Protein AF-A0A955XPX5-F1 (afdb_monomer_lite)

pLDDT: mean 85.81, std 13.84, range [41.25, 98.12]

Sequence (248 aa):
MSLLRRLAAAARPPVFPLVGDGGRERARRLRIDRRLRLVASPRHATVLLVVGDLPPDLVQPAQRVGDQVPAPRDVVVWSDAAHAPFPDAIPVAAGADPAPAVVDLHRGLMTGERASAPVIGPAENPVDWQGVGPHGQGGEGMMGGKPYGRPMASMGEEGRDGLMLDRYPVTLGPFLPWMPPGLSLDLELQGDVIQSLAVRVPALRCPEPVPSPGPPRARRHLGVVADLLVVLGLDCLAERVLRLAEDL

Foldseek 3Di:
DDPVLVVQLCDQFEEEEQEDPVFLLVVLVVLLDPSHHYDQALQRGQEYEYGEDHDPVCLVVSLVSLLNRDPQHAYAYQYPDPDDSAPPHHYDDVPDDCSVVSSVVSSCRSVVVDGHRDRPDDPDQPADDPDADPVRQDDPPGDPAADSNHGFFDFDDQAPVRDRAGWDWDKDDCRRSLDQHGWIKIFIDGPPDTRDIDTPTHHNDDDDQPPDDDLVNQLVVLQNVLSVCVVVVNSVVSSVSNVVSVVD

Secondary structure (DSSP, 8-state):
--HHHHHHHHSPPEEEEEE-BT-HHHHHHHTT-TT-EE-SSGGG-SEEEEESBPPHHHHHHHHHHHHHSPSS-EEEEES--S--SSTTPEEE-TTS--HHHHHHHHHHHHHTSSPPPPP-S-SS-SS------TTS---TT--SS-GGGPPPPPBPPS-TTS---BEEEEEE-SS-TTSPTT-EEEEEEETTEEEEEEEEE--S-PPPP--SSSHHHHHHHHHHHHHHHHHTT-HHHHHHHHHHHHH-

Radius of gyration: 21.29 Å; chains: 1; bounding box: 44×62×54 Å

Structure (mmCIF, N/CA/C/O backbone):
data_AF-A0A955XPX5-F1
#
_entry.id   AF-A0A955XPX5-F1
#
loop_
_atom_site.group_PDB
_atom_site.id
_atom_site.type_symbol
_atom_site.label_atom_id
_atom_site.label_alt_id
_atom_site.label_comp_id
_atom_site.label_asym_id
_atom_site.label_entity_id
_atom_site.label_seq_id
_atom_site.pdbx_PDB_ins_code
_atom_site.Cartn_x
_atom_site.Cartn_y
_atom_site.Cartn_z
_atom_site.occupancy
_atom_site.B_iso_or_equiv
_atom_site.auth_seq_id
_atom_site.auth_comp_id
_atom_site.auth_asym_id
_atom_site.auth_atom_id
_atom_site.pdbx_PDB_model_num
ATOM 1 N N . MET A 1 1 ? -25.513 12.673 15.463 1.00 71.56 1 MET A N 1
ATOM 2 C CA . MET A 1 1 ? -24.888 11.952 14.324 1.00 71.56 1 MET A CA 1
ATOM 3 C C . MET A 1 1 ? -25.954 11.451 13.358 1.00 71.56 1 MET A C 1
ATOM 5 O O . MET A 1 1 ? -26.965 10.935 13.821 1.00 71.56 1 MET A O 1
ATOM 9 N N . SER A 1 2 ? -25.737 11.561 12.041 1.00 90.25 2 SER A N 1
ATOM 10 C CA . SER A 1 2 ? -26.653 10.985 11.040 1.00 90.25 2 SER A CA 1
ATOM 11 C C . SER A 1 2 ? -26.599 9.449 11.037 1.00 90.25 2 SER A C 1
ATOM 13 O O . SER A 1 2 ? -25.618 8.845 11.478 1.00 90.25 2 SER A O 1
ATOM 15 N N . LEU A 1 3 ? -27.657 8.796 10.544 1.00 91.44 3 LEU A N 1
ATOM 16 C CA . LEU A 1 3 ? -27.695 7.337 10.370 1.00 91.44 3 LEU A CA 1
ATOM 17 C C . LEU A 1 3 ? -26.582 6.848 9.425 1.00 91.44 3 LEU A C 1
ATOM 19 O O . LEU A 1 3 ? -25.917 5.866 9.734 1.00 91.44 3 LEU A O 1
ATOM 23 N N . LEU A 1 4 ? -26.309 7.593 8.349 1.00 90.38 4 LEU A N 1
ATOM 24 C CA . LEU A 1 4 ? -25.227 7.291 7.407 1.00 90.38 4 LEU A CA 1
ATOM 25 C C . LEU A 1 4 ? -23.848 7.283 8.076 1.00 90.38 4 LEU A C 1
ATOM 27 O O . LEU A 1 4 ? -23.090 6.342 7.869 1.00 90.38 4 LEU A O 1
ATOM 31 N N . ARG A 1 5 ? -23.534 8.268 8.932 1.00 89.50 5 ARG A N 1
ATOM 32 C CA . ARG A 1 5 ? -22.254 8.273 9.665 1.00 89.50 5 ARG A CA 1
ATOM 33 C C . ARG A 1 5 ? -22.134 7.099 10.634 1.00 89.50 5 ARG A C 1
ATOM 35 O O . ARG A 1 5 ? -21.053 6.545 10.772 1.00 89.50 5 ARG A O 1
ATOM 42 N N . ARG A 1 6 ? -23.233 6.692 11.282 1.00 90.56 6 ARG A N 1
ATOM 43 C CA . ARG A 1 6 ? -23.239 5.513 12.168 1.00 90.56 6 ARG A CA 1
ATOM 44 C C . ARG A 1 6 ? -22.986 4.217 11.399 1.00 90.56 6 ARG A C 1
ATOM 46 O O . ARG A 1 6 ? -22.200 3.399 11.856 1.00 90.56 6 ARG A O 1
ATOM 53 N N . LEU A 1 7 ? -23.615 4.051 10.234 1.00 93.50 7 LEU A N 1
ATOM 54 C CA . LEU A 1 7 ? -23.381 2.891 9.369 1.00 93.50 7 LEU A CA 1
ATOM 55 C C . LEU A 1 7 ? -21.951 2.874 8.818 1.00 93.50 7 LEU A C 1
ATOM 57 O O . LEU A 1 7 ? -21.311 1.829 8.853 1.00 93.50 7 LEU A O 1
ATOM 61 N N . ALA A 1 8 ? -21.433 4.025 8.376 1.00 92.38 8 ALA A N 1
ATOM 62 C CA . ALA A 1 8 ? -20.051 4.147 7.918 1.00 92.38 8 ALA A CA 1
ATOM 63 C C . ALA A 1 8 ? -19.056 3.788 9.032 1.00 92.38 8 ALA A C 1
ATOM 65 O O . ALA A 1 8 ? -18.172 2.974 8.814 1.00 92.38 8 ALA A O 1
ATOM 66 N N . ALA A 1 9 ? -19.258 4.304 10.249 1.00 94.38 9 ALA A N 1
ATOM 67 C CA . ALA A 1 9 ? -18.404 4.025 11.405 1.00 94.38 9 ALA A CA 1
ATOM 68 C C . ALA A 1 9 ? -18.446 2.561 11.892 1.00 94.38 9 ALA A C 1
ATOM 70 O O . ALA A 1 9 ? -17.549 2.128 12.614 1.00 94.38 9 ALA A O 1
ATOM 71 N N . ALA A 1 10 ? -19.492 1.812 11.534 1.00 94.31 10 ALA A N 1
ATOM 72 C CA . ALA A 1 10 ? -19.638 0.390 11.843 1.00 94.31 10 ALA A CA 1
ATOM 73 C C . ALA A 1 10 ? -19.164 -0.531 10.702 1.00 94.31 10 ALA A C 1
ATOM 75 O O . ALA A 1 10 ? -19.119 -1.750 10.879 1.00 94.31 10 ALA A O 1
ATOM 76 N N . ALA A 1 11 ? -18.839 0.022 9.529 1.00 94.62 11 ALA A N 1
ATOM 77 C CA . ALA A 1 11 ? -18.355 -0.752 8.396 1.00 94.62 11 ALA A CA 1
ATOM 78 C C . ALA A 1 11 ? -16.929 -1.269 8.642 1.00 94.62 11 ALA A C 1
ATOM 80 O O . ALA A 1 11 ? -16.171 -0.736 9.451 1.00 94.62 11 ALA A O 1
ATOM 81 N N . ARG A 1 12 ? -16.541 -2.319 7.906 1.00 95.81 12 ARG A N 1
ATOM 82 C CA . ARG A 1 12 ? -15.154 -2.802 7.920 1.00 95.81 12 ARG A CA 1
ATOM 83 C C . ARG A 1 12 ? -14.240 -1.725 7.327 1.00 95.81 12 ARG A C 1
ATOM 85 O O . ARG A 1 12 ? -14.493 -1.331 6.181 1.00 95.81 12 ARG A O 1
ATOM 92 N N . PRO A 1 13 ? -13.179 -1.297 8.034 1.00 97.12 13 PRO A N 1
ATOM 93 C CA . PRO A 1 13 ? -12.272 -0.278 7.532 1.00 97.12 13 PRO A CA 1
ATOM 94 C C . PRO A 1 13 ? -11.665 -0.695 6.187 1.00 97.12 13 PRO A C 1
ATOM 96 O O . PRO A 1 13 ? -11.093 -1.787 6.099 1.00 97.12 13 PRO A O 1
ATOM 99 N N . PRO A 1 14 ? -11.772 0.134 5.135 1.00 97.25 14 PRO A N 1
ATOM 100 C CA . PRO A 1 14 ? -10.995 -0.058 3.924 1.00 97.25 14 PRO A CA 1
ATOM 101 C C . PRO A 1 14 ? -9.544 0.384 4.147 1.00 97.25 14 PRO A C 1
ATOM 103 O O . PRO A 1 14 ? -9.267 1.559 4.412 1.00 97.25 14 PRO A O 1
ATOM 106 N N . VAL A 1 15 ? -8.625 -0.570 4.028 1.00 97.62 15 VAL A N 1
ATOM 107 C CA . VAL A 1 15 ? -7.207 -0.411 4.364 1.00 97.62 15 VAL A CA 1
ATOM 108 C C . VAL A 1 15 ? -6.344 -0.612 3.126 1.00 97.62 15 VAL A C 1
ATOM 110 O O . VAL A 1 15 ? -6.472 -1.628 2.442 1.00 97.62 15 VAL A O 1
ATOM 113 N N . PHE A 1 16 ? -5.429 0.318 2.862 1.00 96.88 16 PHE A N 1
ATOM 114 C CA . PHE A 1 16 ? -4.363 0.117 1.879 1.00 96.88 16 PHE A CA 1
ATOM 115 C C . PHE A 1 16 ? -3.033 -0.139 2.609 1.00 96.88 16 PHE A C 1
ATOM 117 O O . PHE A 1 16 ? -2.583 0.739 3.352 1.00 96.88 16 PHE A O 1
ATOM 124 N N . PRO A 1 17 ? -2.414 -1.326 2.458 1.00 95.69 17 PRO A N 1
ATOM 125 C CA . PRO A 1 17 ? -1.166 -1.642 3.140 1.00 95.69 17 PRO A CA 1
ATOM 126 C C . PRO A 1 17 ? 0.054 -1.090 2.386 1.00 95.69 17 PRO A C 1
ATOM 128 O O . PRO A 1 17 ? 0.250 -1.378 1.207 1.00 95.69 17 PRO A O 1
ATOM 131 N N . LEU A 1 18 ? 0.924 -0.361 3.085 1.00 95.12 18 LEU A N 1
ATOM 132 C CA . LEU A 1 18 ? 2.273 -0.021 2.632 1.00 95.12 18 LEU A CA 1
ATOM 133 C C . LEU A 1 18 ? 3.255 -1.025 3.226 1.00 95.12 18 LEU A C 1
ATOM 135 O O . LEU A 1 18 ? 3.620 -0.936 4.397 1.00 95.12 18 LEU A O 1
ATOM 139 N N . VAL A 1 19 ? 3.642 -2.019 2.434 1.00 93.38 19 VAL A N 1
ATOM 140 C CA . VAL A 1 19 ? 4.472 -3.124 2.922 1.00 93.38 19 VAL A CA 1
ATOM 141 C C . VAL A 1 19 ? 5.951 -2.738 2.873 1.00 93.38 19 VAL A C 1
ATOM 143 O O . VAL A 1 19 ? 6.484 -2.467 1.799 1.00 93.38 19 VAL A O 1
ATOM 146 N N . GLY A 1 20 ? 6.594 -2.730 4.039 1.00 91.38 20 GLY A N 1
ATOM 147 C CA . GLY A 1 20 ? 8.031 -2.550 4.237 1.00 91.38 20 GLY A CA 1
ATOM 148 C C . GLY A 1 20 ? 8.781 -3.861 4.476 1.00 91.38 20 GLY A C 1
ATOM 149 O O . GLY A 1 20 ? 8.249 -4.960 4.262 1.00 91.38 20 GLY A O 1
ATOM 150 N N . ASP A 1 21 ? 10.030 -3.751 4.932 1.00 89.19 21 ASP A N 1
ATOM 151 C CA . ASP A 1 21 ? 10.855 -4.907 5.282 1.00 89.19 21 ASP A CA 1
ATOM 152 C C . ASP A 1 21 ? 10.212 -5.689 6.440 1.00 89.19 21 ASP A C 1
ATOM 154 O O . ASP A 1 21 ? 9.590 -5.128 7.345 1.00 89.19 21 ASP A O 1
ATOM 158 N N . GLY A 1 22 ? 10.256 -7.020 6.355 1.00 86.56 22 GLY A N 1
ATOM 159 C CA . GLY A 1 22 ? 9.568 -7.910 7.301 1.00 86.56 22 GLY A CA 1
ATOM 160 C C . GLY A 1 22 ? 8.030 -7.799 7.322 1.00 86.56 22 GLY A C 1
ATOM 161 O O . GLY A 1 22 ? 7.373 -8.419 8.163 1.00 86.56 22 GLY A O 1
ATOM 162 N N . GLY A 1 23 ? 7.420 -7.022 6.419 1.00 89.94 23 GLY A N 1
ATOM 163 C CA . GLY A 1 23 ? 5.979 -6.760 6.416 1.00 89.94 23 GLY A CA 1
ATOM 164 C C . GLY A 1 23 ? 5.132 -7.752 5.617 1.00 89.94 23 GLY A C 1
ATOM 165 O O . GLY A 1 23 ? 3.937 -7.891 5.867 1.00 89.94 23 GLY A O 1
ATOM 166 N N . ARG A 1 24 ? 5.724 -8.466 4.650 1.00 88.88 24 ARG A N 1
ATOM 167 C CA . ARG A 1 24 ? 4.965 -9.214 3.628 1.00 88.88 24 ARG A CA 1
ATOM 168 C C . ARG A 1 24 ? 4.066 -10.311 4.192 1.00 88.88 24 ARG A C 1
ATOM 170 O O . ARG A 1 24 ? 2.903 -10.407 3.814 1.00 88.88 24 ARG A O 1
ATOM 177 N N . GLU A 1 25 ? 4.590 -11.136 5.092 1.00 88.56 25 GLU A N 1
ATOM 178 C CA . GLU A 1 25 ? 3.811 -12.237 5.669 1.00 88.56 25 GLU A CA 1
ATOM 179 C C . GLU A 1 25 ? 2.701 -11.714 6.589 1.00 88.56 25 GLU A C 1
ATOM 181 O O . GLU A 1 25 ? 1.573 -12.198 6.560 1.00 88.56 25 GLU A O 1
ATOM 186 N N . ARG A 1 26 ? 2.986 -10.639 7.328 1.00 91.38 26 ARG A N 1
ATOM 187 C CA . ARG A 1 26 ? 1.987 -9.921 8.122 1.00 91.38 26 ARG A CA 1
ATOM 188 C C . ARG A 1 26 ? 0.873 -9.343 7.244 1.00 91.38 26 ARG A C 1
ATOM 190 O O . ARG A 1 26 ? -0.299 -9.524 7.559 1.00 91.38 26 ARG A O 1
ATOM 197 N N . ALA A 1 27 ? 1.214 -8.741 6.105 1.00 91.81 27 ALA A N 1
ATOM 198 C CA . ALA A 1 27 ? 0.240 -8.227 5.144 1.00 91.81 27 ALA A CA 1
ATOM 199 C C . ALA A 1 27 ? -0.661 -9.330 4.556 1.00 91.81 27 ALA A C 1
ATOM 201 O O . ALA A 1 27 ? -1.853 -9.105 4.354 1.00 91.81 27 ALA A O 1
ATOM 202 N N . ARG A 1 28 ? -0.130 -10.542 4.340 1.00 91.25 28 ARG A N 1
ATOM 203 C CA . ARG A 1 28 ? -0.942 -11.699 3.928 1.00 91.25 28 ARG A CA 1
ATOM 204 C C . ARG A 1 28 ? -1.950 -12.102 5.000 1.00 91.25 28 ARG A C 1
ATOM 206 O O . ARG A 1 28 ? -3.112 -12.298 4.663 1.00 91.25 28 ARG A O 1
ATOM 213 N N . ARG A 1 29 ? -1.551 -12.159 6.274 1.00 91.38 29 ARG A N 1
ATOM 214 C CA . ARG A 1 29 ? -2.479 -12.469 7.382 1.00 91.38 29 ARG A CA 1
ATOM 215 C C . ARG A 1 29 ? -3.610 -11.447 7.498 1.00 91.38 29 ARG A C 1
ATOM 217 O O . ARG A 1 29 ? -4.756 -11.824 7.711 1.00 91.38 29 ARG A O 1
ATOM 224 N N . LEU A 1 30 ? -3.336 -10.164 7.250 1.00 93.25 30 LEU A N 1
ATOM 225 C CA . LEU A 1 30 ? -4.390 -9.138 7.224 1.00 93.25 30 LEU A CA 1
ATOM 226 C C . LEU A 1 30 ? -5.470 -9.411 6.165 1.00 93.25 30 LEU A C 1
ATOM 228 O O . LEU A 1 30 ? -6.613 -9.004 6.349 1.00 93.25 30 LEU A O 1
ATOM 232 N N . ARG A 1 31 ? -5.139 -10.109 5.069 1.00 91.94 31 ARG A N 1
ATOM 233 C CA . ARG A 1 31 ? -6.091 -10.421 3.989 1.00 91.94 31 ARG A CA 1
ATOM 234 C C . ARG A 1 31 ? -7.193 -11.387 4.425 1.00 91.94 31 ARG A C 1
ATOM 236 O O . ARG A 1 31 ? -8.258 -11.389 3.825 1.00 91.94 31 ARG A O 1
ATOM 243 N N . ILE A 1 32 ? -6.953 -12.190 5.459 1.00 94.25 32 ILE A N 1
ATOM 244 C CA . ILE A 1 32 ? -7.943 -13.127 6.008 1.00 94.25 32 ILE A CA 1
ATOM 245 C C . ILE A 1 32 ? -8.605 -12.618 7.297 1.00 94.25 32 ILE A C 1
ATOM 247 O O . ILE A 1 32 ? -9.557 -13.246 7.770 1.00 94.25 32 ILE A O 1
ATOM 251 N N . ASP A 1 33 ? -8.174 -11.466 7.827 1.00 94.75 33 ASP A N 1
ATOM 252 C CA . ASP A 1 33 ? -8.804 -10.819 8.977 1.00 94.75 33 ASP A CA 1
ATOM 253 C C . ASP A 1 33 ? -10.154 -10.202 8.582 1.00 94.75 33 ASP A C 1
ATOM 255 O O . ASP A 1 33 ? -10.244 -9.237 7.824 1.00 94.75 33 ASP A O 1
ATOM 259 N N . ARG A 1 34 ? -11.239 -10.742 9.144 1.00 93.56 34 ARG A N 1
ATOM 260 C CA . ARG A 1 34 ? -12.610 -10.310 8.833 1.00 93.56 34 ARG A CA 1
ATOM 261 C C . ARG A 1 34 ? -12.982 -8.952 9.422 1.00 93.56 34 ARG A C 1
ATOM 263 O O . ARG A 1 34 ? -14.053 -8.445 9.089 1.00 93.56 34 ARG A O 1
ATOM 270 N N . ARG A 1 35 ? -12.164 -8.375 10.301 1.00 96.38 35 ARG A N 1
ATOM 271 C CA . ARG A 1 35 ? -12.391 -7.035 10.858 1.00 96.38 35 ARG A CA 1
ATOM 272 C C . ARG A 1 35 ? -12.019 -5.952 9.855 1.00 96.38 35 ARG A C 1
ATOM 274 O O . ARG A 1 35 ? -12.595 -4.871 9.906 1.00 96.38 35 ARG A O 1
ATOM 281 N N . LEU A 1 36 ? -11.107 -6.252 8.934 1.00 96.06 36 LEU A N 1
ATOM 282 C CA . LEU A 1 36 ? -10.546 -5.308 7.975 1.00 96.06 36 LEU A CA 1
ATOM 283 C C . LEU A 1 36 ? -10.993 -5.646 6.548 1.00 96.06 36 LEU A C 1
ATOM 285 O O . LEU A 1 36 ? -11.459 -6.748 6.256 1.00 96.06 36 LEU A O 1
ATOM 289 N N . ARG A 1 37 ? -10.869 -4.679 5.639 1.00 95.31 37 ARG A N 1
ATOM 290 C CA . ARG A 1 37 ? -11.037 -4.894 4.201 1.00 95.31 37 ARG A CA 1
ATOM 291 C C . ARG A 1 37 ? -9.843 -4.299 3.472 1.00 95.31 37 ARG A C 1
ATOM 293 O O . ARG A 1 37 ? -9.761 -3.083 3.329 1.00 95.31 37 ARG A O 1
ATOM 300 N N . LEU A 1 38 ? -8.929 -5.143 3.001 1.00 93.88 38 LEU A N 1
ATOM 301 C CA . LEU A 1 38 ? -7.832 -4.667 2.162 1.00 93.88 38 LEU A CA 1
ATOM 302 C C . LEU A 1 38 ? -8.376 -4.201 0.807 1.00 93.88 38 LEU A C 1
ATOM 304 O O . LEU A 1 38 ? -9.244 -4.851 0.223 1.00 93.88 38 LEU A O 1
ATOM 308 N N . VAL A 1 39 ? -7.886 -3.064 0.320 1.00 93.69 39 VAL A N 1
ATOM 309 C CA . VAL A 1 39 ? -8.282 -2.501 -0.976 1.00 93.69 39 VAL A CA 1
ATOM 310 C C . VAL A 1 39 ? -7.107 -2.461 -1.948 1.00 93.69 39 VAL A C 1
ATOM 312 O O . VAL A 1 39 ? -5.960 -2.290 -1.549 1.00 93.69 39 VAL A O 1
ATOM 315 N N . ALA A 1 40 ? -7.398 -2.591 -3.244 1.00 88.19 40 ALA A N 1
ATOM 316 C CA . ALA A 1 40 ? -6.380 -2.634 -4.298 1.00 88.19 40 ALA A CA 1
ATOM 317 C C . ALA A 1 40 ? -5.791 -1.258 -4.667 1.00 88.19 40 ALA A C 1
ATOM 319 O O . ALA A 1 40 ? -4.783 -1.188 -5.363 1.00 88.19 40 ALA A O 1
ATOM 320 N N . SER A 1 41 ? -6.420 -0.164 -4.225 1.00 91.94 41 SER A N 1
ATOM 321 C CA . SER A 1 41 ? -6.010 1.204 -4.552 1.00 91.94 41 SER A CA 1
ATOM 322 C C . SER A 1 41 ? -6.094 2.103 -3.320 1.00 91.94 41 SER A C 1
ATOM 324 O O . SER A 1 41 ? -7.092 2.016 -2.594 1.00 91.94 41 SER A O 1
ATOM 326 N N . PRO A 1 42 ? -5.128 3.020 -3.109 1.00 95.12 42 PRO A N 1
ATOM 327 C CA . PRO A 1 42 ? -5.209 4.018 -2.042 1.00 95.12 42 PRO A CA 1
ATOM 328 C C . PRO A 1 42 ? -6.459 4.899 -2.176 1.00 95.12 42 PRO A C 1
ATOM 330 O O . PRO A 1 42 ? -6.995 5.368 -1.178 1.00 95.12 42 PRO A O 1
ATOM 333 N N . ARG A 1 43 ? -6.998 5.050 -3.396 1.00 95.25 43 ARG A N 1
ATOM 334 C CA . ARG A 1 43 ? -8.234 5.804 -3.666 1.00 95.25 43 ARG A CA 1
ATOM 335 C C . ARG A 1 43 ? -9.483 5.186 -3.036 1.00 95.25 43 ARG A C 1
ATOM 337 O O . ARG A 1 43 ? -10.491 5.867 -2.900 1.00 95.25 43 ARG A O 1
ATOM 344 N N . HIS A 1 44 ? -9.430 3.910 -2.662 1.00 95.25 44 HIS A N 1
ATOM 345 C CA . HIS A 1 44 ? -10.533 3.207 -2.006 1.00 95.25 44 HIS A CA 1
ATOM 346 C C . HIS A 1 44 ? -10.350 3.092 -0.491 1.00 95.25 44 HIS A C 1
ATOM 348 O O . HIS A 1 44 ? -11.217 2.519 0.170 1.00 95.25 44 HIS A O 1
ATOM 354 N N . ALA A 1 45 ? -9.225 3.566 0.048 1.00 97.12 45 ALA A N 1
ATOM 355 C CA . ALA A 1 45 ? -8.888 3.433 1.455 1.00 97.12 45 ALA A CA 1
ATOM 356 C C . ALA A 1 45 ? -9.397 4.616 2.279 1.00 97.12 45 ALA A C 1
ATOM 358 O O . ALA A 1 45 ? -9.574 5.721 1.778 1.00 97.12 45 ALA A O 1
ATOM 359 N N . THR A 1 46 ? -9.583 4.367 3.571 1.00 96.94 46 THR A N 1
ATOM 360 C CA . THR A 1 46 ? -9.689 5.408 4.606 1.00 96.94 46 THR A CA 1
ATOM 361 C C . THR A 1 46 ? -8.537 5.307 5.597 1.00 96.94 46 THR A C 1
ATOM 363 O O . THR A 1 46 ? -8.250 6.256 6.313 1.00 96.94 46 THR A O 1
ATOM 366 N N . VAL A 1 47 ? -7.898 4.136 5.678 1.00 97.50 47 VAL A N 1
ATOM 367 C CA . VAL A 1 47 ? -6.742 3.909 6.542 1.00 97.50 47 VAL A CA 1
ATOM 368 C C . VAL A 1 47 ? -5.575 3.451 5.689 1.00 97.50 47 VAL A C 1
ATOM 370 O O . VAL A 1 47 ? -5.677 2.472 4.947 1.00 97.50 47 VAL A O 1
ATOM 373 N N . LEU A 1 48 ? -4.460 4.155 5.810 1.00 97.06 48 LEU A N 1
ATOM 374 C CA . LEU A 1 48 ? -3.181 3.692 5.300 1.00 97.06 48 LEU A CA 1
ATOM 375 C C . LEU A 1 48 ? -2.490 2.912 6.420 1.00 97.06 48 LEU A C 1
ATOM 377 O O . LEU A 1 48 ? -2.368 3.418 7.533 1.00 97.06 48 LEU A O 1
ATOM 381 N N . LEU A 1 49 ? -2.068 1.680 6.154 1.00 96.88 49 LEU A N 1
ATOM 382 C CA . LEU A 1 49 ? -1.413 0.846 7.161 1.00 96.88 49 LEU A CA 1
ATOM 383 C C . LEU A 1 49 ? 0.013 0.545 6.719 1.00 96.88 49 LEU A C 1
ATOM 385 O O . LEU A 1 49 ? 0.220 -0.227 5.787 1.00 96.88 49 LEU A O 1
ATOM 389 N N . VAL A 1 50 ? 0.999 1.134 7.386 1.00 95.81 50 VAL A N 1
ATOM 390 C CA . VAL A 1 50 ? 2.405 0.782 7.174 1.00 95.81 50 VAL A CA 1
ATOM 391 C C . VAL A 1 50 ? 2.673 -0.541 7.874 1.00 95.81 50 VAL A C 1
ATOM 393 O O . VAL A 1 50 ? 2.464 -0.653 9.077 1.00 95.81 50 VAL A O 1
ATOM 396 N N . VAL A 1 51 ? 3.099 -1.556 7.126 1.00 94.75 51 VAL A N 1
ATOM 397 C CA . VAL A 1 51 ? 3.334 -2.911 7.634 1.00 94.75 51 VAL A CA 1
ATOM 398 C C . VAL A 1 51 ? 4.818 -3.223 7.524 1.00 94.75 51 VAL A C 1
ATOM 400 O O . VAL A 1 51 ? 5.310 -3.484 6.428 1.00 94.75 51 VAL A O 1
ATOM 403 N N . GLY A 1 52 ? 5.518 -3.252 8.656 1.00 92.38 52 GLY A N 1
ATOM 404 C CA . GLY A 1 52 ? 6.970 -3.428 8.680 1.00 92.38 52 GLY A CA 1
ATOM 405 C C . GLY A 1 52 ? 7.751 -2.153 8.427 1.00 92.38 52 GLY A C 1
ATOM 406 O O . GLY A 1 52 ? 7.194 -1.057 8.399 1.00 92.38 52 GLY A O 1
ATOM 407 N N . ASP A 1 53 ? 9.060 -2.318 8.307 1.00 91.50 53 ASP A N 1
ATOM 408 C CA . ASP A 1 53 ? 9.992 -1.207 8.421 1.00 91.50 53 ASP A CA 1
ATOM 409 C C . ASP A 1 53 ? 10.176 -0.571 7.045 1.00 91.50 53 ASP A C 1
ATOM 411 O O . ASP A 1 53 ? 10.555 -1.242 6.081 1.00 91.50 53 ASP A O 1
ATOM 415 N N . LEU A 1 54 ? 9.877 0.723 6.927 1.00 90.00 54 LEU A N 1
ATOM 416 C CA . LEU A 1 54 ? 10.130 1.471 5.699 1.00 90.00 54 LEU A CA 1
ATOM 417 C C . LEU A 1 54 ? 11.526 2.091 5.759 1.00 90.00 54 LEU A C 1
ATOM 419 O O . LEU A 1 54 ? 11.777 2.923 6.633 1.00 90.00 54 LEU A O 1
ATOM 423 N N . PRO A 1 55 ? 12.434 1.740 4.831 1.00 88.94 55 PRO A N 1
ATOM 424 C CA . PRO A 1 55 ? 13.707 2.432 4.719 1.00 88.94 55 PRO A CA 1
ATOM 425 C C . PRO A 1 55 ? 13.510 3.916 4.389 1.00 88.94 55 PRO A C 1
ATOM 427 O O . PRO A 1 55 ? 12.491 4.269 3.784 1.00 88.94 55 PRO A O 1
ATOM 430 N N . PRO A 1 56 ? 14.499 4.774 4.700 1.00 88.19 56 PRO A N 1
ATOM 431 C CA . PRO A 1 56 ? 14.422 6.214 4.446 1.00 88.19 56 PRO A CA 1
ATOM 432 C C . PRO A 1 56 ? 14.008 6.571 3.009 1.00 88.19 56 PRO A C 1
ATOM 434 O O . PRO A 1 56 ? 13.149 7.429 2.809 1.00 88.19 56 PRO A O 1
ATOM 437 N N . ASP A 1 57 ? 14.521 5.844 2.013 1.00 87.75 57 ASP A N 1
ATOM 438 C CA . ASP A 1 57 ? 14.232 6.085 0.591 1.00 87.75 57 ASP A CA 1
ATOM 439 C C . ASP A 1 57 ? 12.757 5.848 0.212 1.00 87.75 57 ASP A C 1
ATOM 441 O O . ASP A 1 57 ? 12.272 6.369 -0.794 1.00 87.75 57 ASP A O 1
ATOM 445 N N . LEU A 1 58 ? 12.015 5.080 1.019 1.00 90.00 58 LEU A N 1
ATOM 446 C CA . LEU A 1 58 ? 10.596 4.793 0.800 1.00 90.00 58 LEU A CA 1
ATOM 447 C C . LEU A 1 58 ? 9.649 5.728 1.560 1.00 90.00 58 LEU A C 1
ATOM 449 O O . LEU A 1 58 ? 8.442 5.683 1.310 1.00 90.00 58 LEU A O 1
ATOM 453 N N . VAL A 1 59 ? 10.161 6.613 2.422 1.00 90.12 59 VAL A N 1
ATOM 454 C CA . VAL A 1 59 ? 9.341 7.557 3.200 1.00 90.12 59 VAL A CA 1
ATOM 455 C C . VAL A 1 59 ? 8.604 8.532 2.283 1.00 90.12 59 VAL A C 1
ATOM 457 O O . VAL A 1 59 ? 7.381 8.641 2.348 1.00 90.12 59 VAL A O 1
ATOM 460 N N . GLN A 1 60 ? 9.312 9.192 1.364 1.00 89.56 60 GLN A N 1
ATOM 461 C CA . GLN A 1 60 ? 8.686 10.150 0.449 1.00 89.56 60 GLN A CA 1
ATOM 462 C C . GLN A 1 60 ? 7.691 9.473 -0.525 1.00 89.56 60 GLN A C 1
ATOM 464 O O . GLN A 1 60 ? 6.581 9.987 -0.698 1.00 89.56 60 GLN A O 1
ATOM 469 N N . PRO A 1 61 ? 7.996 8.306 -1.139 1.00 90.81 61 PRO A N 1
ATOM 470 C CA . PRO A 1 61 ? 6.988 7.516 -1.845 1.00 90.81 61 PRO A CA 1
ATOM 471 C C . PRO A 1 61 ? 5.757 7.170 -0.995 1.00 90.81 61 PRO A C 1
ATOM 473 O O . PRO A 1 61 ? 4.639 7.257 -1.501 1.00 90.81 61 PRO A O 1
ATOM 476 N N . ALA A 1 62 ? 5.934 6.803 0.279 1.00 93.12 62 ALA A N 1
ATOM 477 C CA . ALA A 1 62 ? 4.827 6.462 1.175 1.00 93.12 62 ALA A CA 1
ATOM 478 C C . ALA A 1 62 ? 3.923 7.672 1.428 1.00 93.12 62 ALA A C 1
ATOM 480 O O . ALA A 1 62 ? 2.702 7.560 1.312 1.00 93.12 62 ALA A O 1
ATOM 481 N N . GLN A 1 63 ? 4.517 8.839 1.682 1.00 92.94 63 GLN A N 1
ATOM 482 C CA . GLN A 1 63 ? 3.797 10.102 1.851 1.00 92.94 63 GLN A CA 1
ATOM 483 C C . GLN A 1 63 ? 2.992 10.468 0.598 1.00 92.94 63 GLN A C 1
ATOM 485 O O . GLN A 1 63 ? 1.804 10.764 0.705 1.00 92.94 63 GLN A O 1
ATOM 490 N N . ARG A 1 64 ? 3.573 10.312 -0.603 1.00 91.31 64 ARG A N 1
ATOM 491 C CA . ARG A 1 64 ? 2.845 10.506 -1.873 1.00 91.31 64 ARG A CA 1
ATOM 492 C C . ARG A 1 64 ? 1.650 9.569 -2.033 1.00 91.31 64 ARG A C 1
ATOM 494 O O . ARG A 1 64 ? 0.659 9.959 -2.643 1.00 91.31 64 ARG A O 1
ATOM 501 N N . VAL A 1 65 ? 1.732 8.329 -1.545 1.00 92.81 65 VAL A N 1
ATOM 502 C CA . VAL A 1 65 ? 0.575 7.417 -1.539 1.00 92.81 65 VAL A CA 1
ATOM 503 C C . VAL A 1 65 ? -0.456 7.862 -0.503 1.00 92.81 65 VAL A C 1
ATOM 505 O O . VAL A 1 65 ? -1.648 7.843 -0.803 1.00 92.81 65 VAL A O 1
ATOM 508 N N . GLY A 1 66 ? -0.020 8.318 0.672 1.00 93.56 66 GLY A N 1
ATOM 509 C CA . GLY A 1 66 ? -0.898 8.900 1.689 1.00 93.56 66 GLY A CA 1
ATOM 510 C C . GLY A 1 66 ? -1.708 10.086 1.167 1.00 93.56 66 GLY A C 1
ATOM 511 O O . GLY A 1 66 ? -2.921 10.125 1.362 1.00 93.56 66 GLY A O 1
ATOM 512 N N . ASP A 1 67 ? -1.082 10.981 0.403 1.00 92.56 67 ASP A N 1
ATOM 513 C CA . ASP A 1 67 ? -1.753 12.125 -0.230 1.00 92.56 67 ASP A CA 1
ATOM 514 C C . ASP A 1 67 ? -2.745 11.714 -1.338 1.00 92.56 67 ASP A C 1
ATOM 516 O O . ASP A 1 67 ? -3.650 12.473 -1.691 1.00 92.56 67 ASP A O 1
ATOM 520 N N . GLN A 1 68 ? -2.631 10.494 -1.878 1.00 92.25 68 GLN A N 1
ATOM 521 C CA . GLN A 1 68 ? -3.614 9.945 -2.816 1.00 92.25 68 GLN A CA 1
ATOM 522 C C . GLN A 1 68 ? -4.852 9.375 -2.117 1.00 92.25 68 GLN A C 1
ATOM 524 O O . GLN A 1 68 ? -5.867 9.158 -2.782 1.00 92.25 68 GLN A O 1
ATOM 529 N N . VAL A 1 69 ? -4.821 9.138 -0.807 1.00 95.00 69 VAL A N 1
ATOM 530 C CA . VAL A 1 69 ? -5.998 8.648 -0.085 1.00 95.00 69 VAL A CA 1
ATOM 531 C C . VAL A 1 69 ? -7.016 9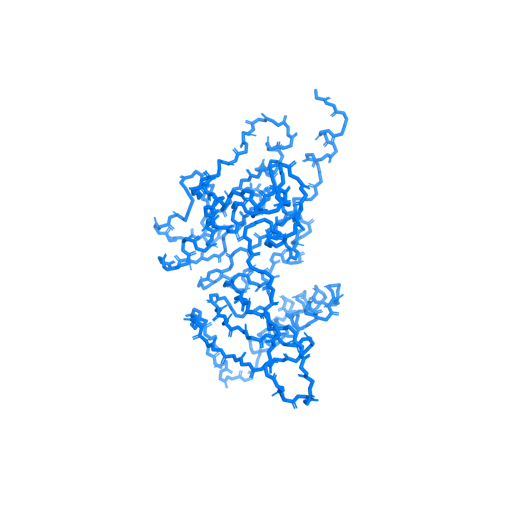.802 0.073 1.00 95.00 69 VAL A C 1
ATOM 533 O O . VAL A 1 69 ? -6.653 10.900 0.511 1.00 95.00 69 VAL A O 1
ATOM 536 N N . PRO A 1 70 ? -8.296 9.622 -0.303 1.00 93.94 70 PRO A N 1
ATOM 537 C CA . PRO A 1 70 ? -9.315 10.652 -0.123 1.00 93.94 70 PRO A CA 1
ATOM 538 C C . PRO A 1 70 ? -9.578 10.933 1.358 1.00 93.94 70 PRO A C 1
ATOM 540 O O . PRO A 1 70 ? -9.515 10.032 2.188 1.00 93.94 70 PRO A O 1
ATOM 543 N N . ALA A 1 71 ? -9.913 12.179 1.696 1.00 93.62 71 ALA A N 1
ATOM 544 C CA . ALA A 1 71 ? -10.391 12.495 3.037 1.00 93.62 71 ALA A CA 1
ATOM 545 C C . ALA A 1 71 ? -11.810 11.915 3.263 1.00 93.62 71 ALA A C 1
ATOM 547 O O . ALA A 1 71 ? -12.616 11.912 2.328 1.00 93.62 71 ALA A O 1
ATOM 548 N N . PRO A 1 72 ? -12.159 11.486 4.490 1.00 94.75 72 PRO A N 1
ATOM 549 C CA . PRO A 1 72 ? -11.303 11.443 5.676 1.00 94.75 72 PRO A CA 1
ATOM 550 C C . PRO A 1 72 ? -10.336 10.245 5.656 1.00 94.75 72 PRO A C 1
ATOM 552 O O . PRO A 1 72 ? -10.747 9.108 5.413 1.00 94.75 72 PRO A O 1
ATOM 555 N N . ARG A 1 73 ? -9.059 10.509 5.958 1.00 95.56 73 ARG A N 1
ATOM 556 C CA . ARG A 1 73 ? -7.984 9.510 6.021 1.00 95.56 73 ARG A CA 1
ATOM 557 C C . ARG A 1 73 ? -7.126 9.683 7.260 1.00 95.56 73 ARG A C 1
ATOM 559 O O . ARG A 1 73 ? -7.007 10.798 7.755 1.00 95.56 73 ARG A O 1
ATOM 566 N N . ASP A 1 74 ? -6.467 8.619 7.689 1.00 96.62 74 ASP A N 1
ATOM 567 C CA . ASP A 1 74 ? -5.365 8.691 8.651 1.00 96.62 74 ASP A CA 1
ATOM 568 C C . ASP A 1 74 ? -4.483 7.430 8.531 1.00 96.62 74 ASP A C 1
ATOM 570 O O . ASP A 1 74 ? -4.788 6.518 7.746 1.00 96.62 74 ASP A O 1
ATOM 574 N N . VAL A 1 75 ? -3.363 7.394 9.251 1.00 96.56 75 VAL A N 1
ATOM 575 C CA . VAL A 1 75 ? -2.311 6.388 9.094 1.00 96.56 75 VAL A CA 1
ATOM 576 C C . VAL A 1 75 ? -2.054 5.627 10.393 1.00 96.56 75 VAL A C 1
ATOM 578 O O . VAL A 1 75 ? -1.952 6.203 11.474 1.00 96.56 75 VAL A O 1
ATOM 581 N N . VAL A 1 76 ? -1.890 4.311 10.269 1.00 96.88 76 VAL A N 1
ATOM 582 C CA . VAL A 1 76 ? -1.393 3.430 11.332 1.00 96.88 76 VAL A CA 1
ATOM 583 C C . VAL A 1 76 ? -0.030 2.887 10.913 1.00 96.88 76 VAL A C 1
ATOM 585 O O . VAL A 1 76 ? 0.136 2.430 9.781 1.00 96.88 76 VAL A O 1
ATOM 588 N N . VAL A 1 77 ? 0.946 2.915 11.818 1.00 96.38 77 VAL A N 1
ATOM 589 C CA . VAL A 1 77 ? 2.285 2.356 11.605 1.00 96.38 77 VAL A CA 1
ATOM 590 C C . VAL A 1 77 ? 2.444 1.103 12.450 1.00 96.38 77 VAL A C 1
ATOM 592 O O . VAL A 1 77 ? 2.520 1.178 13.668 1.00 96.38 77 VAL A O 1
ATOM 595 N N . TRP A 1 78 ? 2.493 -0.054 11.792 1.00 95.94 78 TRP A N 1
ATOM 596 C CA . TRP A 1 78 ? 2.661 -1.365 12.410 1.00 95.94 78 TRP A CA 1
ATOM 597 C C . TRP A 1 78 ? 4.096 -1.882 12.238 1.00 95.94 78 TRP A C 1
ATOM 599 O O . TRP A 1 78 ? 4.404 -2.728 11.384 1.00 95.94 78 TRP A O 1
ATOM 609 N N . SER A 1 79 ? 4.997 -1.334 13.046 1.00 91.94 79 SER A N 1
ATOM 610 C CA . SER A 1 79 ? 6.448 -1.526 12.970 1.00 91.94 79 SER A CA 1
ATOM 611 C C . SER A 1 79 ? 7.089 -1.175 14.317 1.00 91.94 79 SER A C 1
ATOM 613 O O . SER A 1 79 ? 6.516 -0.412 15.090 1.00 91.94 79 SER A O 1
ATOM 615 N N . ASP A 1 80 ? 8.273 -1.735 14.581 1.00 86.12 80 ASP A N 1
ATOM 616 C CA . ASP A 1 80 ? 9.112 -1.372 15.735 1.00 86.12 80 ASP A CA 1
ATOM 617 C C . ASP A 1 80 ? 10.216 -0.367 15.346 1.00 86.12 80 ASP A C 1
ATOM 619 O O . ASP A 1 80 ? 11.077 -0.023 16.159 1.00 86.12 80 ASP A O 1
ATOM 623 N N . ALA A 1 81 ? 10.225 0.103 14.095 1.00 80.62 81 ALA A N 1
ATOM 624 C CA . ALA A 1 81 ? 11.212 1.050 13.608 1.00 80.62 81 ALA A CA 1
ATOM 625 C C . ALA A 1 81 ? 11.073 2.406 14.309 1.00 80.62 81 ALA A C 1
ATOM 627 O O . ALA A 1 81 ? 9.980 2.939 14.491 1.00 80.62 81 ALA A O 1
ATOM 628 N N . ALA A 1 82 ? 12.217 3.014 14.623 1.00 64.00 82 ALA A N 1
ATOM 629 C CA . ALA A 1 82 ? 12.268 4.334 15.245 1.00 64.00 82 ALA A CA 1
ATOM 630 C C . ALA A 1 82 ? 11.796 5.468 14.314 1.00 64.00 82 ALA A C 1
ATOM 632 O O . ALA A 1 82 ? 11.467 6.553 14.787 1.00 64.00 82 ALA A O 1
ATOM 633 N N . HIS A 1 83 ? 11.787 5.246 12.993 1.00 67.56 83 HIS A N 1
ATOM 634 C CA . HIS A 1 83 ? 11.420 6.267 12.017 1.00 67.56 83 HIS A CA 1
ATOM 635 C C . HIS A 1 83 ? 9.968 6.099 11.558 1.00 67.56 83 HIS A C 1
ATOM 637 O O . HIS A 1 83 ? 9.644 5.176 10.810 1.00 67.56 83 HIS A O 1
ATOM 643 N N . ALA A 1 84 ? 9.100 7.018 11.985 1.00 70.56 84 ALA A N 1
ATOM 644 C CA . ALA A 1 84 ? 7.723 7.082 11.517 1.00 70.56 84 ALA A CA 1
ATOM 645 C C . ALA A 1 84 ? 7.654 7.858 10.184 1.00 70.56 84 ALA A C 1
ATOM 647 O O . ALA A 1 84 ? 8.041 9.026 10.138 1.00 70.56 84 ALA A O 1
ATOM 648 N N . PRO A 1 85 ? 7.128 7.261 9.098 1.00 79.94 85 PRO A N 1
ATOM 649 C CA . PRO A 1 85 ? 7.026 7.925 7.794 1.00 79.94 85 PRO A CA 1
ATOM 650 C C . PRO A 1 85 ? 5.992 9.066 7.773 1.00 79.94 85 PRO A C 1
ATOM 652 O O . PRO A 1 85 ? 5.970 9.871 6.840 1.00 79.94 85 PRO A O 1
ATOM 655 N N . PHE A 1 86 ? 5.140 9.139 8.797 1.00 88.69 86 PHE A N 1
ATOM 656 C CA . PHE A 1 86 ? 4.063 10.111 8.941 1.00 88.69 86 PHE A CA 1
ATOM 657 C C . PHE A 1 86 ? 4.120 10.714 10.358 1.00 88.69 86 PHE A C 1
ATOM 659 O O . PHE A 1 86 ? 4.151 9.936 11.313 1.00 88.69 86 PHE A O 1
ATOM 666 N N . PRO A 1 87 ? 4.118 12.054 10.510 1.00 81.56 87 PRO A N 1
ATOM 667 C CA . PRO A 1 87 ? 4.300 12.723 11.806 1.00 81.56 87 PRO A CA 1
ATOM 668 C C . PRO A 1 87 ? 3.269 12.363 12.889 1.00 81.56 87 PRO A C 1
ATOM 670 O O . PRO A 1 87 ? 3.645 12.227 14.047 1.00 81.56 87 PRO A O 1
ATOM 673 N N . ASP A 1 88 ? 2.002 12.161 12.509 1.00 86.00 88 ASP A N 1
ATOM 674 C CA . ASP A 1 88 ? 0.877 11.959 13.443 1.00 86.00 88 ASP A CA 1
ATOM 675 C C . ASP A 1 88 ? 0.273 10.544 13.386 1.00 86.00 88 ASP A C 1
ATOM 677 O O . ASP A 1 88 ? -0.837 10.305 13.868 1.00 86.00 88 ASP A O 1
ATOM 681 N N . ALA A 1 89 ? 0.974 9.590 12.768 1.00 91.56 89 ALA A N 1
ATOM 682 C CA . ALA A 1 89 ? 0.453 8.235 12.640 1.00 91.56 89 ALA A CA 1
ATOM 683 C C . ALA A 1 89 ? 0.324 7.532 13.994 1.00 91.56 89 ALA A C 1
ATOM 685 O O . ALA A 1 89 ? 1.155 7.697 14.886 1.00 91.56 89 ALA A O 1
ATOM 686 N N . ILE A 1 90 ? -0.683 6.663 14.117 1.00 94.19 90 ILE A N 1
ATOM 687 C CA . ILE A 1 90 ? -0.846 5.818 15.302 1.00 94.19 90 ILE A CA 1
ATOM 688 C C . ILE A 1 90 ? 0.188 4.683 15.265 1.00 94.19 90 ILE A C 1
ATOM 690 O O . ILE A 1 90 ? 0.115 3.846 14.359 1.00 94.19 90 ILE A O 1
ATOM 694 N N . PRO A 1 91 ? 1.110 4.592 16.240 1.00 94.88 91 PRO A N 1
ATOM 695 C CA . PRO A 1 91 ? 2.054 3.488 16.310 1.00 94.88 91 PRO A CA 1
ATOM 696 C C . PRO A 1 91 ? 1.393 2.227 16.883 1.00 94.88 91 PRO A C 1
ATOM 698 O O . PRO A 1 91 ? 0.619 2.279 17.840 1.00 94.88 91 PRO A O 1
ATOM 701 N N . VAL A 1 92 ? 1.743 1.076 16.320 1.00 95.88 92 VAL A N 1
ATOM 702 C CA . VAL A 1 92 ? 1.403 -0.262 16.808 1.00 95.88 92 VAL A CA 1
ATOM 703 C C . VAL A 1 92 ? 2.672 -1.109 16.749 1.00 95.88 92 VAL A C 1
ATOM 705 O O . VAL A 1 92 ? 3.263 -1.263 15.682 1.00 95.88 92 VAL A O 1
ATOM 708 N N . ALA A 1 93 ? 3.069 -1.694 17.880 1.00 93.81 93 ALA A N 1
ATOM 709 C CA . ALA A 1 93 ? 4.239 -2.572 17.947 1.00 93.81 93 ALA A CA 1
ATOM 710 C C . ALA A 1 93 ? 4.108 -3.758 16.976 1.00 93.81 93 ALA A C 1
ATOM 712 O O . ALA A 1 93 ? 3.015 -4.305 16.796 1.00 93.81 93 ALA A O 1
ATOM 713 N N . ALA A 1 94 ? 5.211 -4.208 16.375 1.00 90.88 94 ALA A N 1
ATOM 714 C CA . ALA A 1 94 ? 5.181 -5.234 15.330 1.00 90.88 94 ALA A CA 1
ATOM 715 C C . ALA A 1 94 ? 4.599 -6.576 15.812 1.00 90.88 94 ALA A C 1
ATOM 717 O O . ALA A 1 94 ? 4.002 -7.308 15.019 1.00 90.88 94 ALA A O 1
ATOM 718 N N . GLY A 1 95 ? 4.744 -6.880 17.107 1.00 91.50 95 GLY A N 1
ATOM 719 C CA . GLY A 1 95 ? 4.183 -8.069 17.756 1.00 91.50 95 GLY A CA 1
ATOM 720 C C . GLY A 1 95 ? 2.717 -7.953 18.196 1.00 91.50 95 GLY A C 1
ATOM 721 O O . GLY A 1 95 ? 2.141 -8.953 18.616 1.00 91.50 95 GLY A O 1
ATOM 722 N N . ALA A 1 96 ? 2.108 -6.767 18.119 1.00 95.00 96 ALA A N 1
ATOM 723 C CA . ALA A 1 96 ? 0.714 -6.547 18.501 1.00 95.00 96 ALA A CA 1
ATOM 724 C C . ALA A 1 96 ? -0.254 -6.754 17.322 1.00 95.00 96 ALA A C 1
ATOM 726 O O . ALA A 1 96 ? 0.139 -6.717 16.154 1.00 95.00 96 ALA A O 1
ATOM 727 N N . ASP A 1 97 ? -1.536 -6.948 17.639 1.00 95.88 97 ASP A N 1
ATOM 728 C CA . ASP A 1 97 ? -2.626 -6.961 16.660 1.00 95.88 97 ASP A CA 1
ATOM 729 C C . ASP A 1 97 ? -2.975 -5.517 16.239 1.00 95.88 97 ASP A C 1
ATOM 731 O O . ASP A 1 97 ? -3.403 -4.731 17.089 1.00 95.88 97 ASP A O 1
ATOM 735 N N . PRO A 1 98 ? -2.820 -5.137 14.955 1.00 96.81 98 PRO A N 1
ATOM 736 C CA . PRO A 1 98 ? -3.113 -3.783 14.489 1.00 96.81 98 PRO A CA 1
ATOM 737 C C . PRO A 1 98 ? -4.606 -3.526 14.272 1.00 96.81 98 PRO A C 1
ATOM 739 O O . PRO A 1 98 ? -5.016 -2.369 14.166 1.00 96.81 98 PRO A O 1
ATOM 742 N N . ALA A 1 99 ? -5.437 -4.566 14.171 1.00 97.38 99 ALA A N 1
ATOM 743 C CA . ALA A 1 99 ? -6.823 -4.397 13.759 1.00 97.38 99 ALA A CA 1
ATOM 744 C C . ALA A 1 99 ? -7.670 -3.554 14.732 1.00 97.38 99 ALA A C 1
ATOM 746 O O . ALA A 1 99 ? -8.442 -2.737 14.231 1.00 97.38 99 ALA A O 1
ATOM 747 N N . PRO A 1 100 ? -7.542 -3.659 16.075 1.00 97.75 100 PRO A N 1
ATOM 748 C CA . PRO A 1 100 ? -8.251 -2.768 16.994 1.00 97.75 100 PRO A CA 1
ATOM 749 C C . PRO A 1 100 ? -7.924 -1.292 16.739 1.00 97.75 100 PRO A C 1
ATOM 751 O O . PRO A 1 100 ? -8.836 -0.488 16.568 1.00 97.75 100 PRO A O 1
ATOM 754 N N . ALA A 1 101 ? -6.637 -0.956 16.591 1.00 97.69 101 ALA A N 1
ATOM 755 C CA . ALA A 1 101 ? -6.200 0.411 16.311 1.00 97.69 101 ALA A CA 1
ATOM 756 C C . ALA A 1 101 ? -6.758 0.931 14.976 1.00 97.69 101 ALA A C 1
ATOM 758 O O . ALA A 1 101 ? -7.233 2.062 14.899 1.00 97.69 101 ALA A O 1
ATOM 759 N N . VAL A 1 102 ? -6.762 0.094 13.934 1.00 98.12 102 VAL A N 1
ATOM 760 C CA . VAL A 1 102 ? -7.329 0.438 12.620 1.00 98.12 102 VAL A CA 1
ATOM 761 C C . VAL A 1 102 ? -8.848 0.645 12.688 1.00 98.12 102 VAL A C 1
ATOM 763 O O . VAL A 1 102 ? -9.367 1.584 12.081 1.00 98.12 102 VAL A O 1
ATOM 766 N N . VAL A 1 103 ? -9.571 -0.210 13.418 1.00 98.12 103 VAL A N 1
ATOM 767 C CA . VAL A 1 103 ? -11.030 -0.110 13.590 1.00 98.12 103 VAL A CA 1
ATOM 768 C C . VAL A 1 103 ? -11.406 1.148 14.368 1.00 98.12 103 VAL A C 1
ATOM 770 O O . VAL A 1 103 ? -12.305 1.874 13.942 1.00 98.12 103 VAL A O 1
ATOM 773 N N . ASP A 1 104 ? -10.710 1.437 15.465 1.00 97.81 104 ASP A N 1
ATOM 774 C CA . ASP A 1 104 ? -10.984 2.617 16.285 1.00 97.81 104 ASP A CA 1
ATOM 775 C C . ASP A 1 104 ? -10.617 3.915 15.554 1.00 97.81 104 ASP A C 1
ATOM 777 O O . ASP A 1 104 ? -11.388 4.876 15.584 1.00 97.81 104 ASP A O 1
ATOM 781 N N . LEU A 1 105 ? -9.503 3.930 14.811 1.00 97.62 105 LEU A N 1
ATOM 782 C CA . LEU A 1 105 ? -9.125 5.050 13.945 1.00 97.62 105 LEU A CA 1
ATOM 783 C C . LEU A 1 105 ? -10.189 5.311 12.870 1.00 97.62 105 LEU A C 1
ATOM 785 O O . LEU A 1 105 ? -10.653 6.443 12.729 1.00 97.62 105 LEU A O 1
ATOM 789 N N . HIS A 1 106 ? -10.624 4.274 12.148 1.00 97.75 106 HIS A N 1
ATOM 790 C CA . HIS A 1 106 ? -11.680 4.405 11.143 1.00 97.75 106 HIS A CA 1
ATOM 791 C C . HIS A 1 106 ? -12.988 4.917 11.753 1.00 97.75 106 HIS A C 1
ATOM 793 O O . HIS A 1 106 ? -13.604 5.835 11.208 1.00 97.75 106 HIS A O 1
ATOM 799 N N . ARG A 1 107 ? -13.396 4.370 12.906 1.00 97.12 107 ARG A N 1
ATOM 800 C CA . ARG A 1 107 ? -14.584 4.834 13.628 1.00 97.12 107 ARG A CA 1
ATOM 801 C C . ARG A 1 107 ? -14.467 6.321 13.954 1.00 97.12 107 ARG A C 1
ATOM 803 O O . ARG A 1 107 ? -15.382 7.059 13.606 1.00 97.12 107 ARG A O 1
ATOM 810 N N . GLY A 1 108 ? -13.349 6.754 14.540 1.00 96.81 108 GLY A N 1
ATOM 811 C CA . GLY A 1 108 ? -13.101 8.154 14.895 1.00 96.81 108 GLY A CA 1
ATOM 812 C C . GLY A 1 108 ? -13.162 9.108 13.696 1.00 96.81 108 GLY A C 1
ATOM 813 O O . GLY A 1 108 ? -13.729 10.197 13.795 1.00 96.81 108 GLY A O 1
ATOM 814 N N . LEU A 1 109 ? -12.647 8.683 12.536 1.00 96.31 109 LEU A N 1
ATOM 815 C CA . LEU A 1 109 ? -12.736 9.446 11.284 1.00 96.31 109 LEU A CA 1
ATOM 816 C C . LEU A 1 109 ? -14.184 9.576 10.784 1.00 96.31 109 LEU A C 1
ATOM 818 O O . LEU A 1 109 ? -14.602 10.648 10.350 1.00 96.31 109 LEU A O 1
ATOM 822 N N . MET A 1 110 ? -14.972 8.499 10.854 1.00 96.06 110 MET A N 1
ATOM 823 C CA . MET A 1 110 ? -16.368 8.496 10.393 1.00 96.06 110 MET A CA 1
ATOM 824 C C . MET A 1 110 ? -17.322 9.213 11.363 1.00 96.06 110 MET A C 1
ATOM 826 O O . MET A 1 110 ? -18.325 9.798 10.935 1.00 96.06 110 MET A O 1
ATOM 830 N N . THR A 1 111 ? -17.034 9.181 12.669 1.00 94.69 111 THR A N 1
ATOM 831 C CA . THR A 1 111 ? -17.791 9.910 13.701 1.00 94.69 111 THR A CA 1
ATOM 832 C C . THR A 1 111 ? -17.455 11.401 13.706 1.00 94.69 111 THR A C 1
ATOM 834 O O . THR A 1 111 ? -18.329 12.216 14.016 1.00 94.69 111 THR A O 1
ATOM 837 N N . GLY A 1 112 ? -16.244 11.764 13.269 1.00 93.50 112 GLY A N 1
ATOM 838 C CA . GLY A 1 112 ? -15.703 13.122 13.323 1.00 93.50 112 GLY A CA 1
ATOM 839 C C . GLY A 1 112 ? -15.018 13.448 14.653 1.00 93.50 112 GLY A C 1
ATOM 840 O O . GLY A 1 112 ? -14.704 14.607 14.897 1.00 93.50 112 GLY A O 1
ATOM 841 N N . GLU A 1 113 ? -14.792 12.445 15.506 1.00 94.19 113 GLU A N 1
ATOM 842 C CA . GLU A 1 113 ? -13.973 12.563 16.723 1.00 94.19 113 GLU A CA 1
ATOM 843 C C . GLU A 1 113 ? -12.488 12.755 16.389 1.00 94.19 113 GLU A C 1
ATOM 845 O O . GLU A 1 113 ? -11.730 13.293 17.192 1.00 94.19 113 GLU A O 1
ATOM 850 N N . ARG A 1 114 ? -12.081 12.332 15.186 1.00 94.31 114 ARG A N 1
ATOM 851 C CA . ARG A 1 114 ? -10.733 12.493 14.649 1.00 94.31 114 ARG A CA 1
ATOM 852 C C . ARG A 1 114 ? -10.776 13.282 13.345 1.00 94.31 114 ARG A C 1
ATOM 854 O O . ARG A 1 114 ? -11.573 12.981 12.456 1.00 94.31 114 ARG A O 1
ATOM 861 N N . ALA A 1 115 ? -9.906 14.282 13.229 1.00 94.69 115 ALA A N 1
ATOM 862 C CA . ALA A 1 115 ? -9.702 15.004 11.980 1.00 94.69 115 ALA A CA 1
ATOM 863 C C . ALA A 1 115 ? -8.946 14.133 10.965 1.00 94.69 115 ALA A C 1
ATOM 865 O O . ALA A 1 115 ? -8.180 13.250 11.339 1.00 94.69 115 ALA A O 1
ATOM 866 N N . SER A 1 116 ? -9.154 14.392 9.675 1.00 95.06 116 SER A N 1
ATOM 867 C CA . SER A 1 116 ? -8.355 13.751 8.629 1.00 95.06 116 SER A CA 1
ATOM 868 C C . SER A 1 116 ? -6.901 14.205 8.731 1.00 95.06 116 SER A C 1
ATOM 870 O O . SER A 1 116 ? -6.650 15.396 8.915 1.00 95.06 116 SER A O 1
ATOM 872 N N . ALA A 1 117 ? -5.962 13.284 8.518 1.00 93.12 117 ALA A N 1
ATOM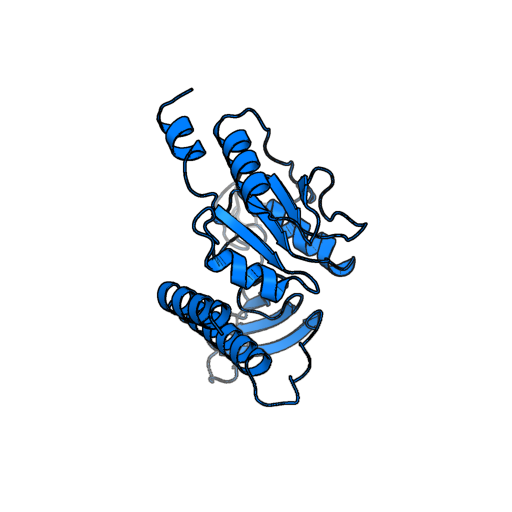 873 C CA . ALA A 1 117 ? -4.552 13.612 8.380 1.00 93.12 117 ALA A CA 1
ATOM 874 C C . ALA A 1 117 ? -4.348 14.658 7.263 1.00 93.12 117 ALA A C 1
ATOM 876 O O . ALA A 1 117 ? -5.023 14.579 6.221 1.00 93.12 117 ALA A O 1
ATOM 877 N N . PRO A 1 118 ? -3.444 15.635 7.464 1.00 90.44 118 PRO A N 1
ATOM 878 C CA . PRO A 1 118 ? -3.171 16.673 6.479 1.00 90.44 118 PRO A CA 1
ATOM 879 C C . PRO A 1 118 ? -2.494 16.104 5.223 1.00 90.44 118 PRO A C 1
ATOM 881 O O . PRO A 1 118 ? -2.080 14.944 5.166 1.00 90.44 118 PRO A O 1
ATOM 884 N N . VAL A 1 119 ? -2.431 16.917 4.168 1.00 89.69 119 VAL A N 1
ATOM 885 C CA . VAL A 1 119 ? -1.576 16.639 3.002 1.00 89.69 119 VAL A CA 1
ATOM 886 C C . VAL A 1 119 ? -0.134 16.952 3.402 1.00 89.69 119 VAL A C 1
ATOM 888 O O . VAL A 1 119 ? 0.104 17.999 4.003 1.00 89.69 119 VAL A O 1
ATOM 891 N N . ILE A 1 120 ? 0.801 16.045 3.113 1.00 88.25 120 ILE A N 1
ATOM 892 C CA . ILE A 1 120 ? 2.222 16.209 3.469 1.00 88.25 120 ILE A CA 1
ATOM 893 C C . ILE A 1 120 ? 3.003 16.829 2.310 1.00 88.25 120 ILE A C 1
ATOM 895 O O . ILE A 1 120 ? 3.857 17.688 2.528 1.00 88.25 120 ILE A O 1
ATOM 899 N N . GLY A 1 121 ? 2.737 16.378 1.083 1.00 79.44 121 GLY A N 1
ATOM 900 C CA . GLY A 1 121 ? 3.402 16.881 -0.109 1.00 79.44 121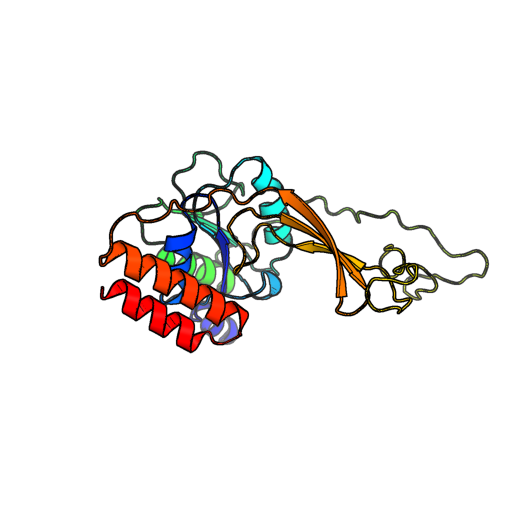 GLY A CA 1
ATOM 901 C C . GLY A 1 121 ? 3.101 18.359 -0.389 1.00 79.44 121 GLY A C 1
ATOM 902 O O . GLY A 1 121 ? 2.089 18.893 0.073 1.00 79.44 121 GLY A O 1
ATOM 903 N N . PRO A 1 122 ? 3.961 19.035 -1.173 1.00 70.56 122 PRO A N 1
ATOM 904 C CA . PRO A 1 122 ? 3.705 20.406 -1.593 1.00 70.56 122 PRO A CA 1
ATOM 905 C C . PRO A 1 122 ? 2.397 20.478 -2.393 1.00 70.56 122 PRO A C 1
ATOM 907 O O . PRO A 1 122 ? 2.122 19.621 -3.231 1.00 70.56 122 PRO A O 1
ATOM 910 N N . ALA A 1 123 ? 1.603 21.523 -2.153 1.00 61.66 123 ALA A N 1
ATOM 911 C CA . ALA A 1 123 ? 0.347 21.771 -2.870 1.00 61.66 123 ALA A CA 1
ATOM 912 C C . ALA A 1 123 ? 0.556 22.298 -4.306 1.00 61.66 123 ALA A C 1
ATOM 914 O O . ALA A 1 123 ? -0.408 22.628 -4.996 1.00 61.66 123 ALA A O 1
ATOM 915 N N . GLU A 1 124 ? 1.807 22.418 -4.747 1.00 61.97 124 GLU A N 1
ATOM 916 C CA . GLU A 1 124 ? 2.170 22.988 -6.038 1.00 61.97 124 GLU A CA 1
ATOM 917 C C . GLU A 1 124 ? 1.980 21.967 -7.160 1.00 61.97 124 GLU A C 1
ATOM 919 O O . GLU A 1 124 ? 2.356 20.796 -7.054 1.00 61.97 124 GLU A O 1
ATOM 924 N N . ASN A 1 125 ? 1.391 22.421 -8.268 1.00 57.19 125 ASN A N 1
ATOM 925 C CA . ASN A 1 125 ? 1.343 21.610 -9.473 1.00 57.19 125 ASN A CA 1
ATOM 926 C C . ASN A 1 125 ? 2.777 21.412 -9.984 1.00 57.19 125 ASN A C 1
ATOM 928 O O . ASN A 1 125 ? 3.497 22.392 -10.142 1.00 57.19 125 ASN A O 1
ATOM 932 N N . PRO A 1 126 ? 3.191 20.176 -10.313 1.00 56.59 126 PRO A N 1
ATOM 933 C CA . PRO A 1 126 ? 4.558 19.900 -10.754 1.00 56.59 126 PRO A CA 1
ATOM 934 C C . PRO A 1 126 ? 4.898 20.501 -12.126 1.00 56.59 126 PRO A C 1
ATOM 936 O O . PRO A 1 126 ? 6.035 20.385 -12.572 1.00 56.59 126 PRO A O 1
ATOM 939 N N . VAL A 1 127 ? 3.919 21.088 -12.822 1.00 60.03 127 VAL A N 1
ATOM 940 C CA . VAL A 1 127 ? 4.132 21.793 -14.083 1.00 60.03 127 VAL A CA 1
ATOM 941 C C . VAL A 1 127 ? 3.524 23.182 -13.977 1.00 60.03 127 VAL A C 1
ATOM 943 O O . VAL A 1 127 ? 2.324 23.314 -13.720 1.00 60.03 127 VAL A O 1
ATOM 946 N N . ASP A 1 128 ? 4.354 24.192 -14.224 1.00 59.84 128 ASP A N 1
ATOM 947 C CA . ASP A 1 128 ? 3.925 25.581 -14.300 1.00 59.84 128 ASP A CA 1
ATOM 948 C C . ASP A 1 128 ? 2.891 25.763 -15.414 1.00 59.84 128 ASP A C 1
ATOM 950 O O . ASP A 1 128 ? 3.026 25.244 -16.529 1.00 59.84 128 ASP A O 1
ATOM 954 N N . TRP A 1 129 ? 1.845 26.527 -15.114 1.00 59.34 129 TRP A N 1
ATOM 955 C CA . TRP A 1 129 ? 0.844 26.917 -16.098 1.00 59.34 129 TRP A CA 1
ATOM 956 C C . TRP A 1 129 ? 1.502 27.689 -17.253 1.00 59.34 129 TRP A C 1
ATOM 958 O O . TRP A 1 129 ? 2.143 28.712 -17.030 1.00 59.34 129 TRP A O 1
ATOM 968 N N . GLN A 1 130 ? 1.329 27.224 -18.496 1.00 56.59 130 GLN A N 1
ATOM 969 C CA . GLN A 1 130 ? 2.010 27.796 -19.672 1.00 56.59 130 GLN A CA 1
ATOM 970 C C . GLN A 1 130 ? 1.195 28.854 -20.441 1.00 56.59 130 GLN A C 1
ATOM 972 O O . GLN A 1 130 ? 1.593 29.249 -21.535 1.00 56.59 130 GLN A O 1
ATOM 977 N N . GLY A 1 131 ? 0.094 29.360 -19.874 1.00 57.22 131 GLY A N 1
ATOM 978 C CA . GLY A 1 131 ? -0.694 30.435 -20.488 1.00 57.22 131 GLY A CA 1
ATOM 979 C C . GLY A 1 131 ? -1.574 29.995 -21.666 1.00 57.22 131 GLY A C 1
ATOM 980 O O . GLY A 1 131 ? -1.685 28.813 -21.983 1.00 57.22 131 GLY A O 1
ATOM 981 N N . VAL A 1 132 ? -2.228 30.977 -22.297 1.00 56.91 132 VAL A N 1
ATOM 982 C CA . VAL A 1 132 ? -3.085 30.797 -23.483 1.00 56.91 132 VAL A CA 1
ATOM 983 C C . VAL A 1 132 ? -2.206 30.757 -24.735 1.00 56.91 132 VAL A C 1
ATOM 985 O O . VAL A 1 132 ? -1.324 31.601 -24.900 1.00 56.91 132 VAL A O 1
ATOM 988 N N . GLY A 1 133 ? -2.448 29.801 -25.634 1.00 58.47 133 GLY A N 1
ATOM 989 C CA . GLY A 1 133 ? -1.708 29.688 -26.889 1.00 58.47 133 GLY A CA 1
ATOM 990 C C . GLY A 1 133 ? -1.897 30.903 -27.818 1.00 58.47 133 GLY A C 1
ATOM 991 O O . GLY A 1 133 ? -2.856 31.664 -27.674 1.00 58.47 133 GLY A O 1
ATOM 992 N N . PRO A 1 134 ? -1.036 31.063 -28.841 1.00 56.94 134 PRO A N 1
ATOM 993 C CA . PRO A 1 134 ? -0.984 32.245 -29.720 1.00 56.94 134 PRO A CA 1
ATOM 994 C C . PRO A 1 134 ? -2.263 32.508 -30.538 1.00 56.94 134 PRO A C 1
ATOM 996 O O . PRO A 1 134 ? -2.403 33.568 -31.142 1.00 56.94 134 PRO A O 1
ATOM 999 N N . HIS A 1 135 ? -3.207 31.566 -30.550 1.00 63.00 135 HIS A N 1
ATOM 1000 C CA . HIS A 1 135 ? -4.492 31.674 -31.246 1.00 63.00 135 HIS A CA 1
ATOM 1001 C C . HIS A 1 135 ? -5.697 31.727 -30.293 1.00 63.00 135 HIS A C 1
ATOM 1003 O O . HIS A 1 135 ? -6.806 31.385 -30.696 1.00 63.00 135 HIS A O 1
ATOM 1009 N N . GLY A 1 136 ? -5.496 32.094 -29.022 1.00 55.44 136 GLY A N 1
ATOM 1010 C CA . GLY A 1 136 ? -6.583 32.178 -28.037 1.00 55.44 136 GLY A CA 1
ATOM 1011 C C . GLY A 1 136 ? -7.133 30.817 -27.588 1.00 55.44 136 GLY A C 1
ATOM 1012 O O . GLY A 1 136 ? -8.138 30.756 -26.887 1.00 55.44 136 GLY A O 1
ATOM 1013 N N . GLN A 1 137 ? -6.474 29.726 -27.982 1.00 53.19 137 GLN A N 1
ATOM 1014 C CA . GLN A 1 137 ? -6.791 28.367 -27.550 1.00 53.19 137 GLN A CA 1
ATOM 1015 C C . GLN A 1 137 ? -6.124 28.129 -26.186 1.00 53.19 137 GLN A C 1
ATOM 1017 O O . GLN A 1 137 ? -4.938 28.426 -26.037 1.00 53.19 137 GLN A O 1
ATOM 1022 N N . GLY A 1 138 ? -6.859 27.615 -25.194 1.00 53.84 138 GLY A N 1
ATOM 1023 C CA . GLY A 1 138 ? -6.325 27.392 -23.840 1.00 53.84 138 GLY A CA 1
ATOM 1024 C C . GLY A 1 138 ? -6.811 28.368 -22.763 1.00 53.84 138 GLY A C 1
ATOM 1025 O O . GLY A 1 138 ? -6.035 28.717 -21.879 1.00 53.84 138 GLY A O 1
ATOM 1026 N N . GLY A 1 139 ? -8.071 28.822 -22.820 1.00 49.84 139 GLY A N 1
ATOM 1027 C CA . GLY A 1 139 ? -8.698 29.531 -21.692 1.00 49.84 139 GLY A CA 1
ATOM 1028 C C . GLY A 1 139 ? -8.763 28.673 -20.417 1.00 49.84 139 GLY A C 1
ATOM 1029 O O . GLY A 1 139 ? -8.412 27.491 -20.449 1.00 49.84 139 GLY A O 1
ATOM 1030 N N . GLU A 1 140 ? -9.247 29.245 -19.308 1.00 45.38 140 GLU A N 1
ATOM 1031 C CA . GLU A 1 140 ? -9.558 28.514 -18.066 1.00 45.38 140 GLU A CA 1
ATOM 1032 C C . GLU A 1 140 ? -10.566 27.376 -18.353 1.00 45.38 140 GLU A C 1
ATOM 1034 O O . GLU A 1 140 ? -11.775 27.551 -18.246 1.00 45.38 140 GLU A O 1
ATOM 1039 N N . GLY A 1 141 ? -10.082 26.208 -18.789 1.00 48.53 141 GLY A N 1
ATOM 1040 C CA . GLY A 1 141 ? -10.890 24.998 -18.972 1.00 48.53 141 GLY A CA 1
ATOM 1041 C C . GLY A 1 141 ? -11.010 24.397 -20.381 1.00 48.53 141 GLY A C 1
ATOM 1042 O O . GLY A 1 141 ? -11.699 23.389 -20.501 1.00 48.53 141 GLY A O 1
ATOM 1043 N N . MET A 1 142 ? -10.353 24.910 -21.433 1.00 41.25 142 MET A N 1
ATOM 1044 C CA . MET A 1 142 ? -10.470 24.336 -22.797 1.00 41.25 142 MET A CA 1
ATOM 1045 C C . MET A 1 142 ? -9.098 23.956 -23.379 1.00 41.25 142 MET A C 1
ATOM 1047 O O . MET A 1 142 ? -8.363 24.791 -23.899 1.00 41.25 142 MET A O 1
ATOM 1051 N N . MET A 1 143 ? -8.752 22.673 -23.256 1.00 48.56 143 MET A N 1
ATOM 1052 C CA . MET A 1 143 ? -7.424 22.101 -23.512 1.00 48.56 143 MET A CA 1
ATOM 1053 C C . MET A 1 143 ? -7.171 21.767 -24.989 1.00 48.56 143 MET A C 1
ATOM 1055 O O . MET A 1 143 ? -7.475 20.666 -25.443 1.00 48.56 143 MET A O 1
ATOM 1059 N N . GLY A 1 144 ? -6.539 22.686 -25.717 1.00 42.47 144 GLY A N 1
ATOM 1060 C CA . GLY A 1 144 ? -5.818 22.400 -26.959 1.00 42.47 144 GLY A CA 1
ATOM 1061 C C . GLY A 1 144 ? -4.312 22.401 -26.694 1.00 42.47 144 GLY A C 1
ATOM 1062 O O . GLY A 1 144 ? -3.673 23.435 -26.841 1.00 42.47 144 GLY A O 1
ATOM 1063 N N . GLY A 1 145 ? -3.765 21.256 -26.274 1.00 49.25 145 GLY A N 1
ATOM 1064 C CA . GLY A 1 145 ? -2.340 21.067 -25.971 1.00 49.25 145 GLY A CA 1
ATOM 1065 C C . GLY A 1 145 ? -2.028 21.095 -24.469 1.00 49.25 145 GLY A C 1
ATOM 1066 O O . GLY A 1 145 ? -1.988 22.153 -23.858 1.00 49.25 145 GLY A O 1
ATOM 1067 N N . LYS A 1 146 ? -1.743 19.914 -23.903 1.00 43.72 146 LYS A N 1
ATOM 1068 C CA . LYS A 1 146 ? -1.408 19.619 -22.488 1.00 43.72 146 LYS A CA 1
ATOM 1069 C C . LYS A 1 146 ? -2.573 19.560 -21.475 1.00 43.72 146 LYS A C 1
ATOM 1071 O O . LYS A 1 146 ? -2.678 20.433 -20.611 1.00 43.72 146 LYS A O 1
ATOM 1076 N N . PRO A 1 147 ? -3.394 18.491 -21.468 1.00 43.78 147 PRO A N 1
ATOM 1077 C CA . PRO A 1 147 ? -4.323 18.223 -20.367 1.00 43.78 147 PRO A CA 1
ATOM 1078 C C . PRO A 1 147 ? -3.591 18.218 -19.012 1.00 43.78 147 PRO A C 1
ATOM 1080 O O . PRO A 1 147 ? -2.610 17.503 -18.819 1.00 43.78 147 PRO A O 1
ATOM 1083 N N . TYR A 1 148 ? -4.058 19.035 -18.068 1.00 49.06 148 TYR A N 1
ATOM 1084 C CA . TYR A 1 148 ? -3.472 19.245 -16.738 1.00 49.06 148 TYR A CA 1
ATOM 1085 C C . TYR A 1 148 ? -1.977 19.618 -16.742 1.00 49.06 148 TYR A C 1
ATOM 1087 O O . TYR A 1 148 ? -1.232 19.200 -15.857 1.00 49.06 148 TYR A O 1
ATOM 1095 N N . GLY A 1 149 ? -1.514 20.353 -17.764 1.00 49.78 149 GLY A N 1
ATOM 1096 C CA . GLY A 1 149 ? -0.106 20.742 -17.906 1.00 49.78 149 GLY A CA 1
ATOM 1097 C C . GLY A 1 149 ? 0.826 19.586 -18.292 1.00 49.78 149 GLY A C 1
ATOM 1098 O O . GLY A 1 149 ? 2.015 19.802 -18.512 1.00 49.78 149 GLY A O 1
ATOM 1099 N N . ARG A 1 150 ? 0.313 18.359 -18.438 1.00 51.59 150 ARG A N 1
ATOM 1100 C CA . ARG A 1 150 ? 1.115 17.204 -18.849 1.00 51.59 150 ARG A CA 1
ATOM 1101 C C . ARG A 1 150 ? 1.161 17.141 -20.375 1.00 51.59 150 ARG A C 1
ATOM 1103 O O . ARG A 1 150 ? 0.100 17.215 -20.996 1.00 51.59 150 ARG A O 1
ATOM 1110 N N . PRO A 1 151 ? 2.351 17.037 -20.998 1.00 56.28 151 PRO A N 1
ATOM 1111 C CA . PRO A 1 151 ? 2.442 16.845 -22.440 1.00 56.28 151 PRO A CA 1
ATOM 1112 C C . PRO A 1 151 ? 1.611 15.631 -22.854 1.00 56.28 151 PRO A C 1
ATOM 1114 O O . PRO A 1 151 ? 1.592 14.622 -22.147 1.00 56.28 151 PRO A O 1
ATOM 1117 N N . MET A 1 152 ? 0.901 15.750 -23.981 1.00 64.81 152 MET A N 1
ATOM 1118 C CA . MET A 1 152 ? 0.330 14.567 -24.620 1.00 64.81 152 MET A CA 1
ATOM 1119 C C . MET A 1 152 ? 1.462 13.573 -24.874 1.00 64.81 152 MET A C 1
ATOM 1121 O O . MET A 1 152 ? 2.588 13.985 -25.167 1.00 64.81 152 MET A O 1
ATOM 1125 N N . ALA A 1 153 ? 1.158 12.284 -24.731 1.00 71.88 153 ALA A N 1
ATOM 1126 C CA . ALA A 1 153 ? 2.097 11.243 -25.100 1.00 71.88 153 ALA A CA 1
ATOM 1127 C C . ALA A 1 153 ? 2.531 11.471 -26.555 1.00 71.88 153 ALA A C 1
ATOM 1129 O O . ALA A 1 153 ? 1.708 11.768 -27.420 1.00 71.88 153 ALA A O 1
ATOM 1130 N N . SER A 1 154 ? 3.836 11.432 -26.799 1.00 72.12 154 SER A N 1
ATOM 1131 C CA . SER A 1 154 ? 4.366 11.523 -28.153 1.00 72.12 154 SER A CA 1
ATOM 1132 C C . SER A 1 154 ? 4.224 10.170 -28.833 1.00 72.12 154 SER A C 1
ATOM 1134 O O . SER A 1 154 ? 4.526 9.147 -28.209 1.00 72.12 154 SER A O 1
ATOM 1136 N N . MET A 1 155 ? 3.878 10.179 -30.119 1.00 79.38 155 MET A N 1
ATOM 1137 C CA . MET A 1 155 ? 4.039 9.011 -30.983 1.00 79.38 155 MET A CA 1
ATOM 1138 C C . MET A 1 155 ? 5.466 8.485 -30.846 1.00 79.38 155 MET A C 1
ATOM 1140 O O . MET A 1 155 ? 6.432 9.246 -30.962 1.00 79.38 155 MET A O 1
ATOM 1144 N N . GLY A 1 156 ? 5.597 7.198 -30.549 1.00 79.94 156 GLY A N 1
ATOM 1145 C CA . GLY A 1 156 ? 6.893 6.550 -30.605 1.00 79.94 156 GLY A CA 1
ATOM 1146 C C . GLY A 1 156 ? 7.246 6.100 -32.011 1.00 79.94 156 GLY A C 1
ATOM 1147 O O . GLY A 1 156 ? 6.401 6.032 -32.900 1.00 79.94 156 GLY A O 1
ATOM 1148 N N . GLU A 1 157 ? 8.518 5.765 -32.185 1.00 85.31 157 GLU A N 1
ATOM 1149 C CA . GLU A 1 157 ? 8.972 4.978 -33.329 1.00 85.31 157 GLU A CA 1
ATOM 1150 C C . GLU A 1 157 ? 8.311 3.595 -33.329 1.00 85.31 157 GLU A C 1
ATOM 1152 O O . GLU A 1 157 ? 7.715 3.170 -32.333 1.00 85.31 157 GLU A O 1
ATOM 1157 N N . GLU A 1 158 ? 8.432 2.908 -34.463 1.00 84.81 158 GLU A N 1
ATOM 1158 C CA . GLU A 1 158 ? 7.972 1.536 -34.627 1.00 84.81 158 GLU A CA 1
ATOM 1159 C C . GLU A 1 158 ? 8.615 0.635 -33.562 1.00 84.81 158 GLU A C 1
ATOM 1161 O O . GLU A 1 158 ? 9.840 0.523 -33.471 1.00 84.81 158 GLU A O 1
ATOM 1166 N N . GLY A 1 159 ? 7.768 0.063 -32.705 1.00 82.31 159 GLY A N 1
ATOM 1167 C CA . GLY A 1 159 ? 8.193 -0.727 -31.558 1.00 82.31 159 GLY A CA 1
ATOM 1168 C C . GLY A 1 159 ? 8.306 -2.221 -31.855 1.00 82.31 159 GLY A C 1
ATOM 1169 O O . GLY A 1 159 ? 8.293 -2.680 -32.996 1.00 82.31 159 GLY A O 1
ATOM 1170 N N . ARG A 1 160 ? 8.377 -3.017 -30.783 1.00 84.94 160 ARG A N 1
ATOM 1171 C CA . ARG A 1 160 ? 8.467 -4.490 -30.840 1.00 84.94 160 ARG A CA 1
ATOM 1172 C C . ARG A 1 160 ? 7.321 -5.190 -31.585 1.00 84.94 160 ARG A C 1
ATOM 1174 O O . ARG A 1 160 ? 7.486 -6.344 -31.971 1.00 84.94 160 ARG A O 1
ATOM 1181 N N . ASP A 1 161 ? 6.176 -4.540 -31.728 1.00 85.50 161 ASP A N 1
ATOM 1182 C CA . ASP A 1 161 ? 4.969 -5.037 -32.396 1.00 85.50 161 ASP A CA 1
ATOM 1183 C C . ASP A 1 161 ? 4.791 -4.484 -33.818 1.00 85.50 161 ASP A C 1
ATOM 1185 O O . ASP A 1 161 ? 3.807 -4.811 -34.480 1.00 85.50 161 ASP A O 1
ATOM 1189 N N . GLY A 1 162 ? 5.733 -3.668 -34.302 1.00 86.75 162 GLY A N 1
ATOM 1190 C CA . GLY A 1 162 ? 5.632 -3.028 -35.611 1.00 86.75 162 GLY A CA 1
ATOM 1191 C C . GLY A 1 162 ? 4.605 -1.892 -35.661 1.00 86.75 162 GLY A C 1
ATOM 1192 O O . GLY A 1 162 ? 4.282 -1.402 -36.742 1.00 86.75 162 GLY A O 1
ATOM 1193 N N . LEU A 1 163 ? 4.054 -1.474 -34.515 1.00 86.50 163 LEU A N 1
ATOM 1194 C CA . LEU A 1 163 ? 3.068 -0.402 -34.452 1.00 86.50 163 LEU A CA 1
ATOM 1195 C C . LEU A 1 163 ? 3.712 0.886 -33.941 1.00 86.50 163 LEU A C 1
ATOM 1197 O O . LEU A 1 163 ? 4.488 0.905 -32.986 1.00 86.50 163 LEU A O 1
ATOM 1201 N N . MET A 1 164 ? 3.354 2.000 -34.576 1.00 88.81 164 MET A N 1
ATOM 1202 C CA . MET A 1 164 ? 3.675 3.335 -34.079 1.00 88.81 164 MET A CA 1
ATOM 1203 C C . MET A 1 164 ? 2.531 3.789 -33.174 1.00 88.81 164 MET A C 1
ATOM 1205 O O . MET A 1 164 ? 1.526 4.314 -33.649 1.00 88.81 164 MET A O 1
ATOM 1209 N N . LEU A 1 165 ? 2.666 3.529 -31.875 1.00 89.44 165 LEU A N 1
ATOM 1210 C CA . LEU A 1 165 ? 1.719 3.967 -30.848 1.00 89.44 165 LEU A CA 1
ATOM 1211 C C . LEU A 1 165 ? 2.355 5.008 -29.921 1.00 89.44 165 LEU A C 1
ATOM 1213 O O . LEU A 1 165 ? 3.584 5.135 -29.828 1.00 89.44 165 LEU A O 1
ATOM 1217 N N . ASP A 1 166 ? 1.496 5.731 -29.208 1.00 89.88 166 ASP A N 1
ATOM 1218 C CA . ASP A 1 166 ? 1.886 6.684 -28.174 1.00 89.88 166 ASP A CA 1
ATOM 1219 C C . ASP A 1 166 ? 2.766 6.017 -27.108 1.00 89.88 166 ASP A C 1
ATOM 1221 O O . ASP A 1 166 ? 2.412 4.978 -26.542 1.00 89.88 166 ASP A O 1
ATOM 1225 N N . ARG A 1 167 ? 3.913 6.639 -26.809 1.00 87.69 167 ARG A N 1
ATOM 1226 C CA . ARG A 1 167 ? 4.798 6.206 -25.722 1.00 87.69 167 ARG A CA 1
ATOM 1227 C C . ARG A 1 167 ? 4.238 6.659 -24.385 1.00 87.69 167 ARG A C 1
ATOM 1229 O O . ARG A 1 167 ? 4.058 7.854 -24.144 1.00 87.69 167 ARG A O 1
ATOM 1236 N N . TYR A 1 168 ? 4.042 5.708 -23.486 1.00 89.06 168 TYR A N 1
ATOM 1237 C CA . TYR A 1 168 ? 3.568 5.954 -22.135 1.00 89.06 168 TYR A CA 1
ATOM 1238 C C . TYR A 1 168 ? 4.626 5.535 -21.103 1.00 89.06 168 TYR A C 1
ATOM 1240 O O . TYR A 1 168 ? 4.684 4.361 -20.719 1.00 89.06 168 TYR A O 1
ATOM 1248 N N . PRO A 1 169 ? 5.479 6.473 -20.646 1.00 89.38 169 PRO A N 1
ATOM 1249 C CA . PRO A 1 169 ? 6.388 6.216 -19.540 1.00 89.38 169 PRO A CA 1
ATOM 1250 C C . PRO A 1 169 ? 5.600 6.141 -18.227 1.00 89.38 169 PRO A C 1
ATOM 1252 O O . PRO A 1 169 ? 4.845 7.053 -17.880 1.00 89.38 169 PRO A O 1
ATOM 1255 N N . VAL A 1 170 ? 5.792 5.061 -17.474 1.00 91.25 170 VAL A N 1
ATOM 1256 C CA . VAL A 1 170 ? 5.119 4.833 -16.194 1.00 91.25 170 VAL A CA 1
ATOM 1257 C C . VAL A 1 170 ? 6.063 4.204 -15.181 1.00 91.25 170 VAL A C 1
ATOM 1259 O O . VAL A 1 170 ? 6.799 3.269 -15.485 1.00 91.25 170 VAL A O 1
ATOM 1262 N N . THR A 1 171 ? 6.009 4.693 -13.944 1.00 92.00 171 THR A N 1
ATOM 1263 C CA . THR A 1 171 ? 6.682 4.055 -12.809 1.00 92.00 171 THR A CA 1
ATOM 1264 C C . THR A 1 171 ? 5.672 3.213 -12.033 1.00 92.00 171 THR A C 1
ATOM 1266 O O . THR A 1 171 ? 4.655 3.727 -11.563 1.00 92.00 171 THR A O 1
ATOM 1269 N N . LEU A 1 172 ? 5.954 1.920 -11.880 1.00 91.81 172 LEU A N 1
ATOM 1270 C CA . LEU A 1 172 ? 5.176 0.983 -11.067 1.00 91.81 172 LEU A CA 1
ATOM 1271 C C . LEU A 1 172 ? 5.884 0.724 -9.732 1.00 91.81 172 LEU A C 1
ATOM 1273 O O . LEU A 1 172 ? 7.099 0.546 -9.706 1.00 91.81 172 LEU A O 1
ATOM 1277 N N . GLY A 1 173 ? 5.127 0.657 -8.633 1.00 92.00 173 GLY A N 1
ATOM 1278 C CA . GLY A 1 173 ? 5.656 0.461 -7.274 1.00 92.00 173 GLY A CA 1
ATOM 1279 C C . GLY A 1 173 ? 5.799 1.772 -6.482 1.00 92.00 173 GLY A C 1
ATOM 1280 O O . GLY A 1 173 ? 5.286 2.805 -6.915 1.00 92.00 173 GLY A O 1
ATOM 1281 N N . PRO A 1 174 ? 6.425 1.761 -5.288 1.00 92.81 174 PRO A N 1
ATOM 1282 C CA . PRO A 1 174 ? 7.007 0.608 -4.582 1.00 92.81 174 PRO A CA 1
ATOM 1283 C C . PRO A 1 174 ? 6.004 -0.220 -3.757 1.00 92.81 174 PRO A C 1
ATOM 1285 O O . PRO A 1 174 ? 6.377 -1.231 -3.164 1.00 92.81 174 PRO A O 1
ATOM 1288 N N . PHE A 1 175 ? 4.738 0.208 -3.694 1.00 93.12 175 PHE A N 1
ATOM 1289 C CA . PHE A 1 175 ? 3.717 -0.350 -2.792 1.00 93.12 175 PHE A CA 1
ATOM 1290 C C . PHE A 1 175 ? 2.567 -1.053 -3.518 1.00 93.12 175 PHE A C 1
ATOM 1292 O O . PHE A 1 175 ? 1.453 -1.128 -3.001 1.00 93.12 175 PHE A O 1
ATOM 1299 N N . LEU A 1 176 ? 2.805 -1.548 -4.735 1.00 88.81 176 LEU A N 1
ATOM 1300 C CA . LEU A 1 176 ? 1.793 -2.337 -5.430 1.00 88.81 176 LEU A CA 1
ATOM 1301 C C . LEU A 1 176 ? 1.579 -3.661 -4.672 1.00 88.81 176 LEU A C 1
ATOM 1303 O O . LEU A 1 176 ? 2.555 -4.385 -4.477 1.00 88.81 176 LEU A O 1
ATOM 1307 N N . PRO A 1 177 ? 0.339 -4.009 -4.260 1.00 80.81 177 PRO A N 1
ATOM 1308 C CA . PRO A 1 177 ? 0.085 -5.132 -3.344 1.00 80.81 177 PRO A CA 1
ATOM 1309 C C . PRO A 1 177 ? 0.599 -6.500 -3.813 1.00 80.81 177 PRO A C 1
ATOM 1311 O O . PRO A 1 177 ? 0.810 -7.400 -3.004 1.00 80.81 177 PRO A O 1
ATOM 1314 N N . TRP A 1 178 ? 0.771 -6.667 -5.122 1.00 79.50 178 TRP A N 1
ATOM 1315 C CA . TRP A 1 178 ? 1.218 -7.902 -5.758 1.00 79.50 178 TRP A CA 1
ATOM 1316 C C . TRP A 1 178 ? 2.712 -7.918 -6.110 1.00 79.50 178 TRP A C 1
ATOM 1318 O O . TRP A 1 178 ? 3.252 -8.974 -6.443 1.00 79.50 178 TRP A O 1
ATOM 1328 N N . MET A 1 179 ? 3.399 -6.776 -6.027 1.00 84.56 179 MET A N 1
ATOM 1329 C CA . MET A 1 179 ? 4.839 -6.702 -6.261 1.00 84.56 179 MET A CA 1
ATOM 1330 C C . MET A 1 179 ? 5.617 -7.033 -4.982 1.00 84.56 179 MET A C 1
ATOM 1332 O O . MET A 1 179 ? 5.112 -6.863 -3.869 1.00 84.56 179 MET A O 1
ATOM 1336 N N . PRO A 1 180 ? 6.866 -7.513 -5.099 1.00 87.25 180 PRO A N 1
ATOM 1337 C CA . PRO A 1 180 ? 7.782 -7.535 -3.970 1.00 87.25 180 PRO A CA 1
ATOM 1338 C C . PRO A 1 180 ? 7.863 -6.155 -3.286 1.00 87.25 180 PRO A C 1
ATOM 1340 O O . PRO A 1 180 ? 7.989 -5.151 -3.989 1.00 87.25 180 PRO A O 1
ATOM 1343 N N . PRO A 1 181 ? 7.828 -6.091 -1.942 1.00 89.62 181 PRO A N 1
ATOM 1344 C CA . PRO A 1 181 ? 7.919 -4.830 -1.207 1.00 89.62 181 PRO A CA 1
ATOM 1345 C C . PRO A 1 181 ? 9.126 -3.987 -1.628 1.00 89.62 181 PRO A C 1
ATOM 1347 O O . PRO A 1 181 ? 10.241 -4.507 -1.716 1.00 89.62 181 PRO A O 1
ATOM 1350 N N . GLY A 1 182 ? 8.903 -2.698 -1.892 1.00 90.75 182 GLY A N 1
ATOM 1351 C CA . GLY A 1 182 ? 9.938 -1.736 -2.287 1.00 90.75 182 GLY A CA 1
ATOM 1352 C C . GLY A 1 182 ? 10.344 -1.762 -3.758 1.00 90.75 182 GLY A C 1
ATOM 1353 O O . GLY A 1 182 ? 10.966 -0.804 -4.214 1.00 90.75 182 GLY A O 1
ATOM 1354 N N . LEU A 1 183 ? 9.971 -2.800 -4.518 1.00 92.56 183 LEU A N 1
ATOM 1355 C CA . LEU A 1 183 ? 10.333 -2.891 -5.930 1.00 92.56 183 LEU A CA 1
ATOM 1356 C C . LEU A 1 183 ? 9.664 -1.762 -6.714 1.00 92.56 183 LEU A C 1
ATOM 1358 O O . LEU A 1 183 ? 8.437 -1.687 -6.770 1.00 92.56 183 LEU A O 1
ATOM 1362 N N . SER A 1 184 ? 10.480 -0.930 -7.355 1.00 93.31 184 SER A N 1
ATOM 1363 C CA . SER A 1 184 ? 10.018 0.095 -8.289 1.00 93.31 184 SER A CA 1
ATOM 1364 C C . SER A 1 184 ? 10.599 -0.156 -9.670 1.00 93.31 184 SER A C 1
ATOM 1366 O O . SER A 1 184 ? 11.806 -0.368 -9.810 1.00 93.31 184 SER A O 1
ATOM 1368 N N . LEU A 1 185 ? 9.745 -0.113 -10.685 1.00 95.19 185 LEU A N 1
ATOM 1369 C CA . LEU A 1 185 ? 10.105 -0.339 -12.079 1.00 95.19 185 LEU A CA 1
ATOM 1370 C C . LEU A 1 185 ? 9.723 0.887 -12.901 1.00 95.19 185 LEU A C 1
ATOM 1372 O O . LEU A 1 185 ? 8.609 1.385 -12.760 1.00 95.19 185 LEU A O 1
ATOM 1376 N N . ASP A 1 186 ? 10.617 1.327 -13.777 1.00 95.56 186 ASP A N 1
ATOM 1377 C CA . ASP A 1 186 ? 10.281 2.259 -14.849 1.00 95.56 186 ASP A CA 1
ATOM 1378 C C . ASP A 1 186 ? 9.996 1.458 -16.112 1.00 95.56 186 ASP A C 1
ATOM 1380 O O . ASP A 1 186 ? 10.811 0.630 -16.524 1.00 95.56 186 ASP A O 1
ATOM 1384 N N . LEU A 1 187 ? 8.820 1.673 -16.691 1.00 95.31 187 LEU A N 1
ATOM 1385 C CA . LEU A 1 187 ? 8.375 1.015 -17.908 1.00 95.31 187 LEU A CA 1
ATOM 1386 C C . LEU A 1 187 ? 8.084 2.065 -18.972 1.00 95.31 187 LEU A C 1
ATOM 1388 O O . LEU A 1 187 ? 7.539 3.129 -18.676 1.00 95.31 187 LEU A O 1
ATOM 1392 N N . GLU A 1 188 ? 8.366 1.712 -20.219 1.00 92.62 188 GLU A N 1
ATOM 1393 C CA . GLU A 1 188 ? 7.788 2.378 -21.380 1.00 92.62 188 GLU A CA 1
ATOM 1394 C C . GLU A 1 188 ? 6.783 1.428 -22.032 1.00 92.62 188 GLU A C 1
ATOM 1396 O O . GLU A 1 188 ? 7.150 0.337 -22.480 1.00 92.62 188 GLU A O 1
ATOM 1401 N N . LEU A 1 189 ? 5.512 1.831 -22.045 1.00 92.12 189 LEU A N 1
ATOM 1402 C CA . LEU A 1 189 ? 4.437 1.106 -22.716 1.00 92.12 189 LEU A CA 1
ATOM 1403 C C . LEU A 1 189 ? 4.125 1.759 -24.066 1.00 92.12 189 LEU A C 1
ATOM 1405 O O . LEU A 1 189 ? 4.109 2.984 -24.175 1.00 92.12 189 LEU A O 1
ATOM 1409 N N . GLN A 1 190 ? 3.824 0.941 -25.069 1.00 91.88 190 GLN A N 1
ATOM 1410 C CA . GLN A 1 190 ? 3.171 1.348 -26.313 1.00 91.88 190 GLN A CA 1
ATOM 1411 C C . GLN A 1 190 ? 1.979 0.415 -26.519 1.00 91.88 190 GLN A C 1
ATOM 1413 O O . GLN A 1 190 ? 2.160 -0.781 -26.732 1.00 91.88 190 GLN A O 1
ATOM 1418 N N . GLY A 1 191 ? 0.761 0.942 -26.368 1.00 89.25 191 GLY A N 1
ATOM 1419 C CA . GLY A 1 191 ? -0.431 0.097 -26.278 1.00 89.25 191 GLY A CA 1
ATOM 1420 C C . GLY A 1 191 ? -0.357 -0.857 -25.079 1.00 89.25 191 GLY A C 1
ATOM 1421 O O . GLY A 1 191 ? -0.183 -0.422 -23.941 1.00 89.25 191 GLY A O 1
ATOM 1422 N N . ASP A 1 192 ? -0.487 -2.155 -25.335 1.00 90.50 192 ASP A N 1
ATOM 1423 C CA . ASP A 1 192 ? -0.361 -3.244 -24.360 1.00 90.50 192 ASP A CA 1
ATOM 1424 C C . ASP A 1 192 ? 1.051 -3.862 -24.303 1.00 90.50 192 ASP A C 1
ATOM 1426 O O . ASP A 1 192 ? 1.305 -4.775 -23.512 1.00 90.50 192 ASP A O 1
ATOM 1430 N N . VAL A 1 193 ? 1.997 -3.345 -25.094 1.00 92.25 193 VAL A N 1
ATOM 1431 C CA . VAL A 1 193 ? 3.358 -3.875 -25.201 1.00 92.25 193 VAL A CA 1
ATOM 1432 C C . VAL A 1 193 ? 4.330 -3.092 -24.322 1.00 92.25 193 VAL A C 1
ATOM 1434 O O . VAL A 1 193 ? 4.422 -1.866 -24.381 1.00 92.25 193 VAL A O 1
ATOM 1437 N N . ILE A 1 194 ? 5.123 -3.822 -23.533 1.00 94.06 194 ILE A N 1
ATOM 1438 C CA . ILE A 1 194 ? 6.273 -3.269 -22.805 1.00 94.06 194 ILE A CA 1
ATOM 1439 C C . ILE A 1 194 ? 7.452 -3.144 -23.778 1.00 94.06 194 ILE A C 1
ATOM 1441 O O . ILE A 1 194 ? 8.015 -4.158 -24.217 1.00 94.06 194 ILE A O 1
ATOM 1445 N N . GLN A 1 195 ? 7.843 -1.908 -24.087 1.00 92.38 195 GLN A N 1
ATOM 1446 C CA . GLN A 1 195 ? 8.971 -1.597 -24.969 1.00 92.38 195 GLN A CA 1
ATOM 1447 C C . GLN A 1 195 ? 10.299 -1.620 -24.215 1.00 92.38 195 GLN A C 1
ATOM 1449 O O . GLN A 1 195 ? 11.270 -2.216 -24.680 1.00 92.38 195 GLN A O 1
ATOM 1454 N N . SER A 1 196 ? 10.335 -1.037 -23.016 1.00 92.75 196 SER A N 1
ATOM 1455 C CA . SER A 1 196 ? 11.503 -1.082 -22.139 1.00 92.75 196 SER A CA 1
ATOM 1456 C C . SER A 1 196 ? 11.102 -1.220 -20.672 1.00 92.75 196 SER A C 1
ATOM 1458 O O . SER A 1 196 ? 9.985 -0.883 -20.272 1.00 92.75 196 SER A O 1
ATOM 1460 N N . LEU A 1 197 ? 12.022 -1.768 -19.878 1.00 95.88 197 LEU A N 1
ATOM 1461 C CA . LEU A 1 197 ? 11.874 -1.948 -18.440 1.00 95.88 197 LEU A CA 1
ATOM 1462 C C . LEU A 1 197 ? 13.228 -1.718 -17.771 1.00 95.88 197 LEU A C 1
ATOM 1464 O O . LEU A 1 197 ? 14.217 -2.353 -18.136 1.00 95.88 197 LEU A O 1
ATOM 1468 N N . ALA A 1 198 ? 13.251 -0.861 -16.755 1.00 96.25 198 ALA A N 1
ATOM 1469 C CA . ALA A 1 198 ? 14.397 -0.659 -15.881 1.00 96.25 198 ALA A CA 1
ATOM 1470 C C . ALA A 1 198 ? 13.989 -0.841 -14.415 1.00 96.25 198 ALA A C 1
ATOM 1472 O O . ALA A 1 198 ? 12.923 -0.400 -13.981 1.00 96.25 198 ALA A O 1
ATOM 1473 N N . VAL A 1 199 ? 14.852 -1.484 -13.625 1.00 94.56 199 VAL A N 1
ATOM 1474 C CA . VAL A 1 199 ? 14.676 -1.547 -12.170 1.00 94.56 199 VAL A CA 1
ATOM 1475 C C . VAL A 1 199 ? 15.165 -0.227 -11.582 1.00 94.56 199 VAL A C 1
ATOM 1477 O O . VAL A 1 199 ? 16.363 0.043 -11.595 1.00 94.56 199 VAL A O 1
ATOM 1480 N N . ARG A 1 200 ? 14.242 0.585 -11.060 1.00 90.75 200 ARG A N 1
ATOM 1481 C CA . ARG A 1 200 ? 14.568 1.854 -10.394 1.00 90.75 200 ARG A CA 1
ATOM 1482 C C . ARG A 1 200 ? 15.049 1.621 -8.966 1.00 90.75 200 ARG A C 1
ATOM 1484 O O . ARG A 1 200 ? 16.061 2.176 -8.557 1.00 90.75 200 ARG A O 1
ATOM 1491 N N . VAL A 1 201 ? 14.307 0.813 -8.209 1.00 89.62 201 VAL A N 1
ATOM 1492 C CA . VAL A 1 201 ? 14.640 0.431 -6.828 1.00 89.62 201 VAL A CA 1
ATOM 1493 C C . VAL A 1 201 ? 14.434 -1.075 -6.700 1.00 89.62 201 VAL A C 1
ATOM 1495 O O . VAL A 1 201 ? 13.346 -1.546 -7.043 1.00 89.62 201 VAL A O 1
ATOM 1498 N N . PRO A 1 202 ? 15.434 -1.852 -6.245 1.00 87.88 202 PRO A N 1
ATOM 1499 C CA . PRO A 1 202 ? 15.260 -3.282 -6.025 1.00 87.88 202 PRO A CA 1
ATOM 1500 C C . PRO A 1 202 ? 14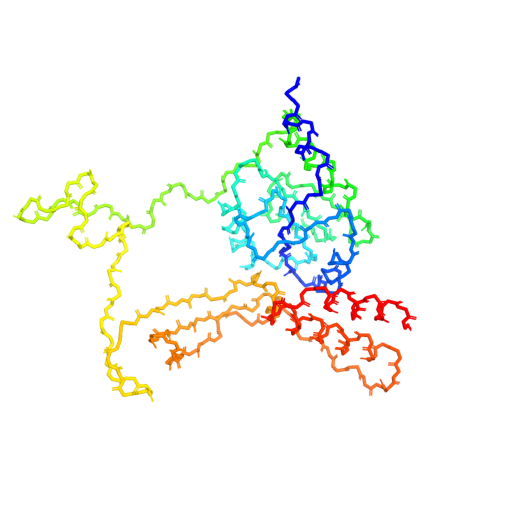.280 -3.555 -4.875 1.00 87.88 202 PRO A C 1
ATOM 1502 O O . PRO A 1 202 ? 14.034 -2.709 -4.019 1.00 87.88 202 PRO A O 1
ATOM 1505 N N . ALA A 1 203 ? 13.727 -4.767 -4.834 1.00 87.50 203 ALA A N 1
ATOM 1506 C CA . ALA A 1 203 ? 12.898 -5.197 -3.710 1.00 87.50 203 ALA A CA 1
ATOM 1507 C C . ALA A 1 203 ? 13.698 -5.180 -2.393 1.00 87.50 203 ALA A C 1
ATOM 1509 O O . ALA A 1 203 ? 14.859 -5.587 -2.386 1.00 87.50 203 ALA A O 1
ATOM 1510 N N . LEU A 1 204 ? 13.060 -4.786 -1.282 1.00 82.38 204 LEU A N 1
ATOM 1511 C CA . LEU A 1 204 ? 13.712 -4.617 0.027 1.00 82.38 204 LEU A CA 1
ATOM 1512 C C . LEU A 1 204 ? 14.437 -5.879 0.490 1.00 82.38 204 LEU A C 1
ATOM 1514 O O . LEU A 1 204 ? 15.585 -5.807 0.914 1.00 82.38 204 LEU A O 1
ATOM 1518 N N . ARG A 1 205 ? 13.787 -7.040 0.351 1.00 75.44 205 ARG A N 1
ATOM 1519 C CA . ARG A 1 205 ? 14.401 -8.365 0.483 1.00 75.44 205 ARG A CA 1
ATOM 1520 C C . ARG A 1 205 ? 13.624 -9.385 -0.337 1.00 75.44 205 ARG A C 1
ATOM 1522 O O . ARG A 1 205 ? 12.393 -9.444 -0.281 1.00 75.44 205 ARG A O 1
ATOM 1529 N N . CYS A 1 206 ? 14.346 -10.247 -1.045 1.00 60.34 206 CYS A N 1
ATOM 1530 C CA . CYS A 1 206 ? 13.783 -11.507 -1.513 1.00 60.34 206 CYS A CA 1
ATOM 1531 C C . CYS A 1 206 ? 13.961 -12.536 -0.385 1.00 60.34 206 CYS A C 1
ATOM 1533 O O . CYS A 1 206 ? 15.094 -12.738 0.049 1.00 60.34 206 CYS A O 1
ATOM 1535 N N . PRO A 1 207 ? 12.892 -13.160 0.142 1.00 64.06 207 PRO A N 1
ATOM 1536 C CA . PRO A 1 207 ? 13.043 -14.154 1.197 1.00 64.06 207 PRO A CA 1
ATOM 1537 C C . PRO A 1 207 ? 13.882 -15.326 0.688 1.00 64.06 207 PRO A C 1
ATOM 1539 O O . PRO A 1 207 ? 13.560 -15.891 -0.368 1.00 64.06 207 PRO A O 1
ATOM 1542 N N . GLU A 1 208 ? 14.906 -15.703 1.457 1.00 66.25 208 GLU A N 1
ATOM 1543 C CA . GLU A 1 208 ? 15.797 -16.808 1.108 1.00 66.25 208 GLU A CA 1
ATOM 1544 C C . GLU A 1 208 ? 15.008 -18.099 0.819 1.00 66.25 208 GLU A C 1
ATOM 1546 O O . GLU A 1 208 ? 13.909 -18.313 1.359 1.00 66.25 208 GLU A O 1
ATOM 1551 N N . PRO A 1 209 ? 15.518 -18.964 -0.074 1.00 67.75 209 PRO A N 1
ATOM 1552 C CA . PRO A 1 209 ? 14.917 -20.267 -0.307 1.00 67.75 209 PRO A CA 1
ATOM 1553 C C . PRO A 1 209 ? 14.851 -21.042 1.012 1.00 67.75 209 PRO A C 1
ATOM 1555 O O . PRO A 1 209 ? 15.865 -21.207 1.678 1.00 67.75 209 PRO A O 1
ATOM 1558 N N . VAL A 1 210 ? 13.670 -21.545 1.385 1.00 72.06 210 VAL A N 1
ATOM 1559 C CA . VAL A 1 210 ? 13.543 -22.439 2.547 1.00 72.06 210 VAL A CA 1
ATOM 1560 C C . VAL A 1 210 ? 14.182 -23.782 2.162 1.00 72.06 210 VAL A C 1
ATOM 1562 O O . VAL A 1 210 ? 13.652 -24.442 1.260 1.00 72.06 210 VAL A O 1
ATOM 1565 N N . PRO A 1 211 ? 15.311 -24.180 2.781 1.00 66.88 211 PRO A N 1
ATOM 1566 C CA . PRO A 1 211 ? 16.185 -25.212 2.225 1.00 66.88 211 PRO A CA 1
ATOM 1567 C C . PRO A 1 211 ? 15.626 -26.636 2.358 1.00 66.88 211 PRO A C 1
ATOM 1569 O O . PRO A 1 211 ? 15.922 -27.482 1.518 1.00 66.88 211 PRO A O 1
ATOM 1572 N N . SER A 1 212 ? 14.781 -26.916 3.357 1.00 73.06 212 SER A N 1
ATOM 1573 C CA . SER A 1 212 ? 14.222 -28.253 3.591 1.00 73.06 212 SER A CA 1
ATOM 1574 C C . SER A 1 212 ? 12.731 -28.362 3.223 1.00 73.06 212 SER A C 1
ATOM 1576 O O . SER A 1 212 ? 11.967 -27.399 3.360 1.00 73.06 212 SER A O 1
ATOM 1578 N N . PRO A 1 213 ? 12.276 -29.528 2.722 1.00 77.75 213 PRO A N 1
ATOM 1579 C CA . PRO A 1 213 ? 10.851 -29.829 2.627 1.00 77.75 213 PRO A CA 1
ATOM 1580 C C . PRO A 1 213 ? 10.215 -29.852 4.026 1.00 77.75 213 PRO A C 1
ATOM 1582 O O . PRO A 1 213 ? 10.830 -30.305 4.987 1.00 77.75 213 PRO A O 1
ATOM 1585 N N . GLY A 1 214 ? 8.984 -29.352 4.143 1.00 85.12 214 GLY A N 1
ATOM 1586 C CA . GLY A 1 214 ? 8.250 -29.307 5.410 1.00 85.12 214 GLY A CA 1
ATOM 1587 C C . GLY A 1 214 ? 7.210 -28.183 5.468 1.00 85.12 214 GLY A C 1
ATOM 1588 O O . GLY A 1 214 ? 7.081 -27.416 4.502 1.00 85.12 214 GLY A O 1
ATOM 1589 N N . PRO A 1 215 ? 6.491 -28.049 6.599 1.00 86.62 215 PRO A N 1
ATOM 1590 C CA . PRO A 1 215 ? 5.435 -27.051 6.764 1.00 86.62 215 PRO A CA 1
ATOM 1591 C C . PRO A 1 215 ? 5.879 -25.612 6.440 1.00 86.62 215 PRO A C 1
ATOM 1593 O O . PRO A 1 215 ? 5.189 -24.960 5.660 1.00 86.62 215 PRO A O 1
ATOM 1596 N N . PRO A 1 216 ? 7.058 -25.111 6.876 1.00 86.19 216 PRO A N 1
ATOM 1597 C CA . PRO A 1 216 ? 7.489 -23.745 6.551 1.00 86.19 216 PRO A CA 1
ATOM 1598 C C . PRO A 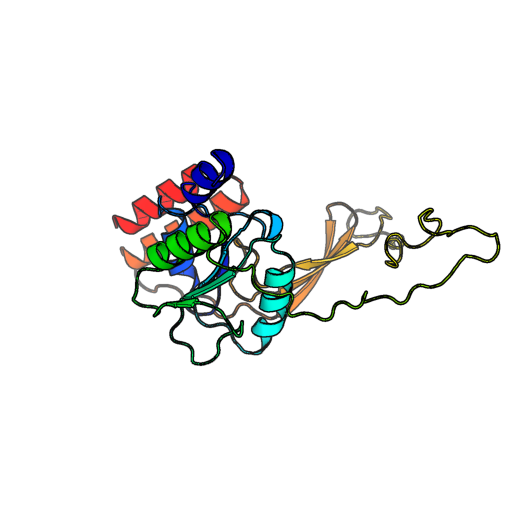1 216 ? 7.628 -23.482 5.045 1.00 86.19 216 PRO A C 1
ATOM 1600 O O . PRO A 1 216 ? 7.233 -22.424 4.547 1.00 86.19 216 PRO A O 1
ATOM 1603 N N . ARG A 1 217 ? 8.144 -24.463 4.291 1.00 87.25 217 ARG A N 1
ATOM 1604 C CA . ARG A 1 217 ? 8.256 -24.367 2.832 1.00 87.25 217 ARG A CA 1
ATOM 1605 C C . ARG A 1 217 ? 6.874 -24.371 2.185 1.00 87.25 217 ARG A C 1
ATOM 1607 O O . ARG A 1 217 ? 6.648 -23.576 1.275 1.00 87.25 217 ARG A O 1
ATOM 1614 N N . ALA A 1 218 ? 5.959 -25.226 2.639 1.00 90.12 218 ALA A N 1
ATOM 1615 C CA . ALA A 1 218 ? 4.591 -25.277 2.127 1.00 90.12 218 ALA A CA 1
ATOM 1616 C C . ALA A 1 218 ? 3.835 -23.959 2.383 1.00 90.12 218 ALA A C 1
ATOM 1618 O O . ALA A 1 218 ? 3.317 -23.380 1.428 1.00 90.12 218 ALA A O 1
ATOM 1619 N N . ARG A 1 219 ? 3.888 -23.411 3.609 1.00 89.94 219 ARG A N 1
ATOM 1620 C CA . ARG A 1 219 ? 3.299 -22.100 3.950 1.00 89.94 219 ARG A CA 1
ATOM 1621 C C . ARG A 1 219 ? 3.809 -20.986 3.029 1.00 89.94 219 ARG A C 1
ATOM 1623 O O . ARG A 1 219 ? 3.015 -20.233 2.469 1.00 89.94 219 ARG A O 1
ATOM 1630 N N . ARG A 1 220 ? 5.125 -20.935 2.772 1.00 86.81 220 ARG A N 1
ATOM 1631 C CA . ARG A 1 220 ? 5.726 -19.965 1.833 1.00 86.81 220 ARG A CA 1
ATOM 1632 C C . ARG A 1 220 ? 5.165 -20.100 0.415 1.00 86.81 220 ARG A C 1
ATOM 1634 O O . ARG A 1 220 ? 4.839 -19.082 -0.192 1.00 86.81 220 ARG A O 1
ATOM 1641 N N . HIS A 1 221 ? 5.074 -21.319 -0.124 1.00 89.25 221 HIS A N 1
ATOM 1642 C CA . HIS A 1 221 ? 4.547 -21.541 -1.478 1.00 89.25 221 HIS A CA 1
ATOM 1643 C C . HIS A 1 221 ? 3.065 -21.180 -1.572 1.00 89.25 221 HIS A C 1
ATOM 1645 O O . HIS A 1 221 ? 2.682 -20.494 -2.515 1.00 89.25 221 HIS A O 1
ATOM 1651 N N . LEU A 1 222 ? 2.253 -21.560 -0.582 1.00 92.94 222 LEU A N 1
ATOM 1652 C CA . LEU A 1 222 ? 0.844 -21.169 -0.524 1.00 92.94 222 LEU A CA 1
ATOM 1653 C C . LEU A 1 222 ? 0.690 -19.645 -0.467 1.00 92.94 222 LEU A C 1
ATOM 1655 O O . LEU A 1 222 ? -0.133 -19.091 -1.186 1.00 92.94 222 LEU A O 1
ATOM 1659 N N . GLY A 1 223 ? 1.542 -18.944 0.283 1.00 91.00 223 GLY A N 1
ATOM 1660 C CA . GLY A 1 223 ? 1.565 -17.482 0.273 1.00 91.00 223 GLY A CA 1
ATOM 1661 C C . GLY A 1 223 ? 1.878 -16.882 -1.106 1.00 91.00 223 GLY A C 1
ATOM 1662 O O . GLY A 1 223 ? 1.269 -15.890 -1.495 1.00 91.00 223 GLY A O 1
ATOM 1663 N N . VAL A 1 224 ? 2.793 -17.484 -1.878 1.00 89.31 224 VAL A N 1
ATOM 1664 C CA . VAL A 1 224 ? 3.079 -17.059 -3.266 1.00 89.31 224 VAL A CA 1
ATOM 1665 C C . VAL A 1 224 ? 1.889 -17.335 -4.188 1.00 89.31 224 VAL A C 1
ATOM 1667 O O . VAL A 1 224 ? 1.518 -16.467 -4.975 1.00 89.31 224 VAL A O 1
ATOM 1670 N N . VAL A 1 225 ? 1.258 -18.505 -4.065 1.00 93.00 225 VAL A N 1
ATOM 1671 C CA . VAL A 1 225 ? 0.040 -18.847 -4.818 1.00 93.00 225 VAL A CA 1
ATOM 1672 C C . VAL A 1 225 ? -1.085 -17.863 -4.499 1.00 93.00 225 VAL A C 1
ATOM 1674 O O . VAL A 1 225 ? -1.761 -17.398 -5.411 1.00 93.00 225 VAL A O 1
ATOM 1677 N N . ALA A 1 226 ? -1.260 -17.486 -3.232 1.00 92.81 226 ALA A N 1
ATOM 1678 C CA . ALA A 1 226 ? -2.250 -16.494 -2.833 1.00 92.81 226 ALA A CA 1
ATOM 1679 C C . ALA A 1 226 ? -1.987 -15.117 -3.464 1.00 92.81 226 ALA A C 1
ATOM 1681 O O . ALA A 1 226 ? -2.929 -14.461 -3.897 1.00 92.81 226 ALA A O 1
ATOM 1682 N N . ASP A 1 227 ? -0.726 -14.683 -3.555 1.00 89.25 227 ASP A N 1
ATOM 1683 C CA . ASP A 1 227 ? -0.380 -13.420 -4.218 1.00 89.25 227 ASP A CA 1
ATOM 1684 C C . ASP A 1 227 ? -0.699 -13.469 -5.724 1.00 89.25 227 ASP A C 1
ATOM 1686 O O . ASP A 1 227 ? -1.283 -12.523 -6.250 1.00 89.25 227 ASP A O 1
ATOM 1690 N N . LEU A 1 228 ? -0.403 -14.587 -6.401 1.00 91.56 228 LEU A N 1
ATOM 1691 C CA . LEU A 1 228 ? -0.771 -14.793 -7.807 1.00 91.56 228 LEU A CA 1
ATOM 1692 C C . LEU A 1 228 ? -2.292 -14.768 -8.007 1.00 91.56 228 LEU A C 1
ATOM 1694 O O . LEU A 1 228 ? -2.783 -14.130 -8.932 1.00 91.56 228 LEU A O 1
ATOM 1698 N N . LEU A 1 229 ? -3.048 -15.432 -7.133 1.00 93.44 229 LEU A N 1
ATOM 1699 C CA . LEU A 1 229 ? -4.510 -15.438 -7.203 1.00 93.44 229 LEU A CA 1
ATOM 1700 C C . LEU A 1 229 ? -5.095 -14.028 -7.064 1.00 93.44 229 LEU A C 1
ATOM 1702 O O . LEU A 1 229 ? -6.058 -13.714 -7.755 1.00 93.44 229 LEU A O 1
ATOM 1706 N N . VAL A 1 230 ? -4.492 -13.158 -6.249 1.00 89.62 230 VAL A N 1
ATOM 1707 C CA . VAL A 1 230 ? -4.900 -11.745 -6.173 1.00 89.62 230 VAL A CA 1
ATOM 1708 C C . VAL A 1 230 ? -4.595 -10.984 -7.460 1.00 89.62 230 VAL A C 1
ATOM 1710 O O . VAL A 1 230 ? -5.439 -10.215 -7.910 1.00 89.62 230 VAL A O 1
ATOM 1713 N N . VAL A 1 231 ? -3.451 -11.228 -8.109 1.00 89.00 231 VAL A N 1
ATOM 1714 C CA . VAL A 1 231 ? -3.160 -10.640 -9.436 1.00 89.00 231 VAL A CA 1
ATOM 1715 C C . VAL A 1 231 ? -4.218 -11.036 -10.466 1.00 89.00 231 VAL A C 1
ATOM 1717 O O . VAL A 1 231 ? -4.610 -10.220 -11.293 1.00 89.00 231 VAL A O 1
ATOM 1720 N N . LEU A 1 232 ? -4.709 -12.273 -10.390 1.00 91.81 232 LEU A N 1
ATOM 1721 C CA . LEU A 1 232 ? -5.742 -12.801 -11.281 1.00 91.81 232 LEU A CA 1
ATOM 1722 C C . LEU A 1 232 ? -7.172 -12.356 -10.907 1.00 91.81 232 LEU A C 1
ATOM 1724 O O . LEU A 1 232 ? -8.119 -12.773 -11.570 1.00 91.81 232 LEU A O 1
ATOM 1728 N N . GLY A 1 233 ? -7.356 -11.550 -9.853 1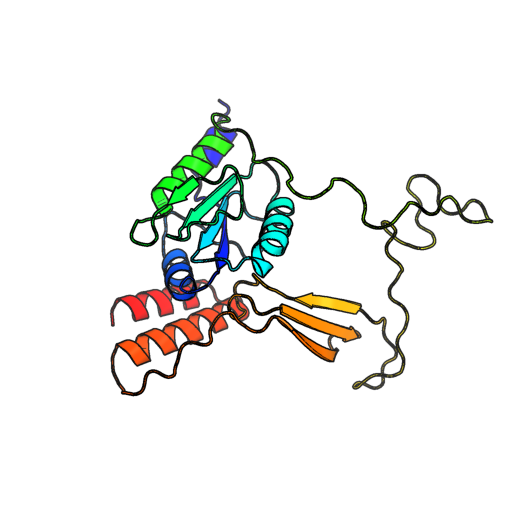.00 90.69 233 GLY A N 1
ATOM 1729 C CA . GLY A 1 233 ? -8.678 -11.116 -9.378 1.00 90.69 233 GLY A CA 1
ATOM 1730 C C . GLY A 1 233 ? -9.486 -12.210 -8.664 1.00 90.69 233 GLY A C 1
ATOM 1731 O O . GLY A 1 233 ? -10.711 -12.144 -8.596 1.00 90.69 233 GLY A O 1
ATOM 1732 N N . LEU A 1 234 ? -8.816 -13.244 -8.148 1.00 94.31 234 LEU A N 1
ATOM 1733 C CA . LEU A 1 234 ? -9.414 -14.403 -7.478 1.00 94.31 234 LEU A CA 1
ATOM 1734 C C . LEU A 1 234 ? -9.255 -14.317 -5.948 1.00 94.31 234 LEU A C 1
ATOM 1736 O O . LEU A 1 234 ? -8.792 -15.262 -5.301 1.00 94.31 234 LEU A O 1
ATOM 1740 N N . ASP A 1 235 ? -9.652 -13.189 -5.349 1.00 90.81 235 ASP A N 1
ATOM 1741 C CA . ASP A 1 235 ? -9.408 -12.868 -3.931 1.00 90.81 235 ASP A CA 1
ATOM 1742 C C . ASP A 1 235 ? -9.952 -13.923 -2.956 1.00 90.81 235 ASP A C 1
ATOM 1744 O O . ASP A 1 235 ? -9.262 -14.337 -2.023 1.00 90.81 235 ASP A O 1
ATOM 1748 N N . CYS A 1 236 ? -11.158 -14.445 -3.198 1.00 93.62 236 CYS A N 1
ATOM 1749 C CA . CYS A 1 236 ? -11.741 -15.482 -2.341 1.00 93.62 236 CYS A CA 1
ATOM 1750 C C . CYS A 1 236 ? -10.919 -16.782 -2.343 1.00 93.62 236 CYS A C 1
ATOM 1752 O O . CYS A 1 236 ? -10.875 -17.488 -1.333 1.00 93.62 236 CYS A O 1
ATOM 1754 N N . LEU A 1 237 ? -10.271 -17.123 -3.463 1.00 96.12 237 LEU A N 1
ATOM 1755 C CA . LEU A 1 237 ? -9.377 -18.281 -3.529 1.00 96.12 237 LEU A CA 1
ATOM 1756 C C . LEU A 1 237 ? -8.056 -17.982 -2.822 1.00 96.12 237 LEU A C 1
ATOM 1758 O O . LEU A 1 237 ? -7.572 -18.838 -2.084 1.00 96.12 237 LEU A O 1
ATOM 1762 N N . ALA A 1 238 ? -7.519 -16.768 -2.973 1.00 94.25 238 ALA A N 1
ATOM 1763 C CA . ALA A 1 238 ? -6.342 -16.331 -2.227 1.00 94.25 238 ALA A CA 1
ATOM 1764 C C . ALA A 1 238 ? -6.565 -16.425 -0.708 1.00 94.25 238 ALA A C 1
ATOM 1766 O O . ALA A 1 238 ? -5.719 -16.969 -0.002 1.00 94.25 238 ALA A O 1
ATOM 1767 N N . GLU A 1 239 ? -7.719 -15.979 -0.200 1.00 94.50 239 GLU A N 1
ATOM 1768 C CA . GLU A 1 239 ? -8.076 -16.117 1.219 1.00 94.50 239 GLU A CA 1
ATOM 1769 C C . GLU A 1 239 ? -8.121 -17.579 1.678 1.00 94.50 239 GLU A C 1
ATOM 1771 O O . GLU A 1 239 ? -7.623 -17.910 2.753 1.00 94.50 239 GLU A O 1
ATOM 1776 N N . ARG A 1 240 ? -8.714 -18.474 0.877 1.00 96.19 240 ARG A N 1
ATOM 1777 C CA . ARG A 1 240 ? -8.782 -19.909 1.203 1.00 96.19 240 ARG A CA 1
ATOM 1778 C C . ARG A 1 240 ? -7.394 -20.538 1.270 1.00 96.19 240 ARG A C 1
ATOM 1780 O O . ARG A 1 240 ? -7.130 -21.315 2.182 1.00 96.19 240 ARG A O 1
ATOM 1787 N N . VAL A 1 241 ? -6.520 -20.187 0.329 1.00 96.38 241 VAL A N 1
ATOM 1788 C CA . VAL A 1 241 ? -5.126 -20.647 0.298 1.00 96.38 241 VAL A CA 1
ATOM 1789 C C . VAL A 1 241 ? -4.352 -20.136 1.513 1.00 96.38 241 VAL A C 1
ATOM 1791 O O . VAL A 1 241 ? -3.581 -20.891 2.099 1.00 96.38 241 VAL A O 1
ATOM 1794 N N . LEU A 1 242 ? -4.576 -18.887 1.925 1.00 94.94 242 LEU A N 1
ATOM 1795 C CA . LEU A 1 242 ? -3.943 -18.331 3.120 1.00 94.94 242 LEU A CA 1
ATOM 1796 C C . LEU A 1 242 ? -4.418 -19.009 4.408 1.00 94.94 242 LEU A C 1
ATOM 1798 O O . LEU A 1 242 ? -3.581 -19.322 5.243 1.00 94.94 242 LEU A O 1
ATOM 1802 N N . ARG A 1 243 ? -5.717 -19.307 4.552 1.00 95.38 243 ARG A N 1
ATOM 1803 C CA . ARG A 1 243 ? -6.219 -20.078 5.708 1.00 95.38 243 ARG A CA 1
ATOM 1804 C C . ARG A 1 243 ? -5.600 -21.473 5.764 1.00 95.38 243 ARG A C 1
ATOM 1806 O O . ARG A 1 243 ? -5.098 -21.868 6.803 1.00 95.38 243 ARG A O 1
ATOM 1813 N N . LEU A 1 244 ? -5.524 -22.159 4.620 1.00 95.12 244 LEU A N 1
ATOM 1814 C CA . LEU A 1 244 ? -4.830 -23.445 4.535 1.00 95.12 244 LEU A CA 1
ATOM 1815 C C . LEU A 1 244 ? -3.356 -23.328 4.955 1.00 95.12 244 LEU A C 1
ATOM 1817 O O . LEU A 1 244 ? -2.824 -24.237 5.578 1.00 95.12 244 LEU A O 1
ATOM 1821 N N . ALA A 1 245 ? -2.687 -22.222 4.618 1.00 92.56 245 ALA A N 1
ATOM 1822 C CA . ALA A 1 245 ? -1.312 -21.981 5.042 1.00 92.56 245 ALA A CA 1
ATOM 1823 C C . ALA A 1 245 ? -1.183 -21.747 6.557 1.00 92.56 245 ALA A C 1
ATOM 1825 O O . ALA A 1 245 ? -0.152 -22.104 7.119 1.00 92.56 245 ALA A O 1
ATOM 1826 N N . GLU A 1 246 ? -2.185 -21.164 7.219 1.00 90.31 246 GLU A N 1
ATOM 1827 C CA . GLU A 1 246 ? -2.194 -21.021 8.683 1.00 90.31 246 GLU A CA 1
ATOM 1828 C C . GLU A 1 246 ? -2.446 -22.347 9.412 1.00 90.31 246 GLU A C 1
ATOM 1830 O O . GLU A 1 246 ? -1.934 -22.521 10.515 1.00 90.31 246 GLU A O 1
ATOM 1835 N N . ASP A 1 247 ? -3.180 -23.270 8.784 1.00 90.06 247 ASP A N 1
ATOM 1836 C CA . ASP A 1 247 ? -3.524 -24.581 9.354 1.00 90.06 247 ASP A CA 1
ATOM 1837 C C . ASP A 1 247 ? -2.388 -25.624 9.253 1.00 90.06 247 ASP A C 1
ATOM 1839 O O . ASP A 1 247 ? -2.380 -26.611 9.994 1.00 90.06 247 ASP A O 1
ATOM 1843 N N . LEU A 1 248 ? -1.438 -25.436 8.324 1.00 87.00 248 LEU A N 1
ATOM 1844 C CA . LEU A 1 248 ? -0.161 -26.176 8.288 1.00 87.00 248 LEU A CA 1
ATOM 1845 C C . LEU A 1 248 ? 0.698 -25.796 9.483 1.00 87.00 248 LEU A C 1
ATOM 1847 O O . LEU A 1 248 ? 1.706 -26.489 9.771 1.00 87.00 248 LEU A O 1
#